Protein AF-A0A971RPK2-F1 (afdb_monomer_lite)

Radius of gyration: 25.0 Å; chains: 1; bounding box: 50×56×82 Å

Secondary structure (DSSP, 8-state):
-TTTGGGS-HHHHHHHHHHHHHHHHHHHHHHHHHHHHHHHHHHHHHHHHHHHHTTS--HHHHHSSSPPPHHHHHHHHHHHHHHHGGGB-S-HHHHHHHHHHHHHHHHHHHTTSS-EEEEEEEEEEEEEEEEETTEEEEEEEEEEEEEE---SS---EEEEEEEEEEEEEEEETTEEEEEEEE-PPPP------S-SSS---

pLDDT: mean 86.4, std 15.78, range [33.81, 98.62]

Structure (mmCIF, N/CA/C/O backbone):
data_AF-A0A971RPK2-F1
#
_entry.id   AF-A0A971RPK2-F1
#
loop_
_atom_site.group_PDB
_atom_site.id
_atom_site.type_symbol
_atom_site.label_atom_id
_atom_site.label_alt_id
_atom_site.label_comp_id
_atom_site.label_asym_id
_atom_site.label_entity_id
_atom_site.label_seq_id
_atom_site.pdbx_PDB_ins_code
_atom_site.Cartn_x
_atom_site.Cartn_y
_atom_site.Cartn_z
_atom_site.occupancy
_atom_site.B_iso_or_equiv
_atom_site.auth_seq_id
_atom_site.auth_comp_id
_atom_site.auth_asym_id
_atom_site.auth_atom_id
_atom_site.pdbx_PDB_model_num
ATOM 1 N N . MET A 1 1 ? -22.897 -1.087 55.326 1.00 46.75 1 MET A N 1
ATOM 2 C CA . MET A 1 1 ? -23.116 -0.867 53.873 1.00 46.75 1 MET A CA 1
ATOM 3 C C . MET A 1 1 ? -24.583 -0.710 53.451 1.00 46.75 1 MET A C 1
ATOM 5 O O . MET A 1 1 ? -24.857 0.195 52.680 1.00 46.75 1 MET A O 1
ATOM 9 N N . LYS A 1 2 ? -25.558 -1.479 53.973 1.00 48.28 2 LYS A N 1
ATOM 10 C CA . LYS A 1 2 ? -26.983 -1.387 53.550 1.00 48.28 2 LYS A CA 1
ATOM 11 C C . LYS A 1 2 ? -27.704 -0.042 53.819 1.00 48.28 2 LYS A C 1
ATOM 13 O O . LYS A 1 2 ? -28.720 0.226 53.187 1.00 48.28 2 LYS A O 1
ATOM 18 N N . LYS A 1 3 ? -27.209 0.815 54.730 1.00 49.84 3 LYS A N 1
ATOM 19 C CA . LYS A 1 3 ? -27.835 2.120 55.061 1.00 49.84 3 LYS A CA 1
ATOM 20 C C . LYS A 1 3 ? -27.483 3.266 54.096 1.00 49.84 3 LYS A C 1
ATOM 22 O O . LYS A 1 3 ? -28.261 4.208 54.014 1.00 49.84 3 LYS A O 1
ATOM 27 N N . LEU A 1 4 ? -26.373 3.185 53.354 1.00 54.31 4 LEU A N 1
ATOM 28 C CA . LEU A 1 4 ? -25.951 4.253 52.428 1.00 54.31 4 LEU A CA 1
ATOM 29 C C . LEU A 1 4 ? -26.729 4.214 51.100 1.00 54.31 4 LEU A C 1
ATOM 31 O O . LEU A 1 4 ? -27.083 5.259 50.567 1.00 54.31 4 LEU A O 1
ATOM 35 N N . LEU A 1 5 ? -27.112 3.021 50.630 1.00 56.06 5 LEU A N 1
ATOM 36 C CA . LEU A 1 5 ? -27.916 2.843 49.410 1.00 56.06 5 LEU A CA 1
ATOM 37 C C . LEU A 1 5 ? -29.367 3.337 49.548 1.00 56.06 5 LEU A C 1
ATOM 39 O O . LEU A 1 5 ? -29.971 3.731 48.559 1.00 56.06 5 LEU A O 1
ATOM 43 N N . LYS A 1 6 ? -29.932 3.372 50.764 1.00 55.09 6 LYS A N 1
ATOM 44 C CA . LYS A 1 6 ? -31.322 3.820 50.992 1.00 55.09 6 LYS A CA 1
ATOM 45 C C . LYS A 1 6 ? -31.526 5.340 50.886 1.00 55.09 6 LYS A C 1
ATOM 47 O O . LYS A 1 6 ? -32.673 5.772 50.856 1.00 55.09 6 LYS A O 1
ATOM 52 N N . LYS A 1 7 ? -30.451 6.138 50.852 1.00 57.34 7 LYS A N 1
ATOM 53 C CA . LYS A 1 7 ? -30.499 7.615 50.792 1.00 57.34 7 LYS A CA 1
ATOM 54 C C . LYS A 1 7 ? -30.059 8.197 49.447 1.00 57.34 7 LYS A C 1
ATOM 56 O O . LYS A 1 7 ? -30.165 9.404 49.253 1.00 57.34 7 LYS A O 1
ATOM 61 N N . ALA A 1 8 ? -29.546 7.367 48.543 1.00 62.12 8 ALA A N 1
ATOM 62 C CA . ALA A 1 8 ? -29.099 7.823 47.239 1.00 62.12 8 ALA A CA 1
ATOM 63 C C . ALA A 1 8 ? -30.309 8.075 46.330 1.00 62.12 8 ALA A C 1
ATOM 65 O O . ALA A 1 8 ? -31.193 7.226 46.201 1.00 62.12 8 ALA A O 1
ATOM 66 N N . ASN A 1 9 ? -30.348 9.250 45.701 1.00 79.56 9 ASN A N 1
ATOM 67 C CA . ASN A 1 9 ? -31.360 9.566 44.703 1.00 79.56 9 ASN A CA 1
ATOM 68 C C . ASN A 1 9 ? -31.222 8.573 43.536 1.00 79.56 9 ASN A C 1
ATOM 70 O O . ASN A 1 9 ? -30.114 8.365 43.037 1.00 79.56 9 ASN A O 1
ATOM 74 N N . ARG A 1 10 ? -32.324 7.945 43.107 1.00 78.94 10 ARG A N 1
ATOM 75 C CA . ARG A 1 10 ? -32.306 6.911 42.053 1.00 78.94 10 ARG A CA 1
ATOM 76 C C . ARG A 1 10 ? -31.665 7.424 40.759 1.00 78.94 10 ARG A C 1
ATOM 78 O O . ARG A 1 10 ? -30.984 6.658 40.088 1.00 78.94 10 ARG A O 1
ATOM 85 N N . GLY A 1 11 ? -31.810 8.722 40.474 1.00 79.88 11 GLY A N 1
ATOM 86 C CA . GLY A 1 11 ? -31.123 9.388 39.365 1.00 79.88 11 GLY A CA 1
ATOM 87 C C . GLY A 1 11 ? -29.596 9.356 39.490 1.00 79.88 11 GLY A C 1
ATOM 88 O O . GLY A 1 11 ? -28.927 8.998 38.534 1.00 79.88 11 GLY A O 1
ATOM 89 N N . ILE A 1 12 ? -29.040 9.620 40.680 1.00 86.00 12 ILE A N 1
ATOM 90 C CA . ILE A 1 12 ? -27.584 9.585 40.923 1.00 86.00 12 ILE A CA 1
ATOM 91 C C . ILE A 1 12 ? -27.043 8.161 40.760 1.00 86.00 12 ILE A C 1
ATOM 93 O O . ILE A 1 12 ? -26.000 7.963 40.144 1.00 86.00 12 ILE A O 1
ATOM 97 N N . LEU A 1 13 ? -27.761 7.162 41.281 1.00 85.81 13 LEU A N 1
ATOM 98 C CA . LEU A 1 13 ? -27.399 5.750 41.114 1.00 85.81 13 LEU A CA 1
ATOM 99 C C . LEU A 1 13 ? -27.363 5.341 39.635 1.00 85.81 13 LEU A C 1
ATOM 101 O O . LEU A 1 13 ? -26.424 4.666 39.219 1.00 85.81 13 LEU A O 1
ATOM 105 N N . LEU A 1 14 ? -28.349 5.780 38.846 1.00 88.31 14 LEU A N 1
ATOM 106 C CA . LEU A 1 14 ? -28.389 5.520 37.409 1.00 88.31 14 LEU A CA 1
ATOM 107 C C . LEU A 1 14 ? -27.228 6.210 36.682 1.00 88.31 14 LEU A C 1
ATOM 109 O O . LEU A 1 14 ? -26.551 5.568 35.886 1.00 88.31 14 LEU A O 1
ATOM 113 N N . THR A 1 15 ? -26.946 7.480 36.988 1.00 91.12 15 THR A N 1
ATOM 114 C CA . THR A 1 15 ? -25.814 8.206 36.394 1.00 91.12 15 THR A CA 1
ATOM 115 C C . THR A 1 15 ? -24.485 7.515 36.694 1.00 91.12 15 THR A C 1
ATOM 117 O O . THR A 1 15 ? -23.691 7.311 35.782 1.00 91.12 15 THR A O 1
ATOM 120 N N . VAL A 1 16 ? -24.248 7.095 37.943 1.00 90.88 16 VAL A N 1
ATOM 121 C CA . VAL A 1 16 ? -23.026 6.361 38.316 1.00 90.88 16 VAL A CA 1
ATOM 122 C C . VAL A 1 16 ? -22.919 5.044 37.547 1.00 90.88 16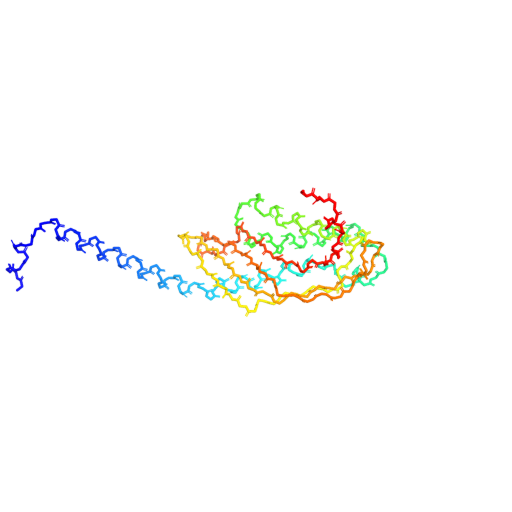 VAL A C 1
ATOM 124 O O . VAL A 1 16 ? -21.844 4.714 37.055 1.00 90.88 16 VAL A O 1
ATOM 127 N N . PHE A 1 17 ? -24.023 4.313 37.390 1.00 93.00 17 PHE A N 1
ATOM 128 C CA . PHE A 1 17 ? -24.034 3.073 36.615 1.00 93.00 17 PHE A CA 1
ATOM 129 C C . PHE A 1 17 ? -23.696 3.305 35.136 1.00 93.00 17 PHE A C 1
ATOM 131 O O . PHE A 1 17 ? -22.853 2.598 34.586 1.00 93.00 17 PHE A O 1
ATOM 138 N N . VAL A 1 18 ? -24.292 4.324 34.509 1.00 94.19 18 VAL A N 1
ATOM 139 C CA . VAL A 1 18 ? -23.995 4.699 33.116 1.00 94.19 18 VAL A CA 1
ATOM 140 C C . VAL A 1 18 ? -22.521 5.076 32.959 1.00 94.19 18 VAL A C 1
ATOM 142 O O . VAL A 1 18 ? -21.867 4.599 32.038 1.00 94.19 18 VAL A O 1
ATOM 145 N N . LEU A 1 19 ? -21.967 5.866 33.882 1.00 94.25 19 LEU A N 1
ATOM 146 C CA . LEU A 1 19 ? -20.556 6.256 33.845 1.00 94.25 19 LEU A CA 1
ATOM 147 C C . LEU A 1 19 ? -19.613 5.054 33.967 1.00 94.25 19 LEU A C 1
ATOM 149 O O . LEU A 1 19 ? -18.613 4.996 33.253 1.00 94.25 19 LEU A O 1
ATOM 153 N N . ILE A 1 20 ? -19.936 4.087 34.831 1.00 94.50 20 ILE A N 1
ATOM 154 C CA . ILE A 1 20 ? -19.167 2.842 34.959 1.00 94.50 20 ILE A CA 1
ATOM 155 C C . ILE A 1 20 ? -19.241 2.033 33.660 1.00 94.50 20 ILE A C 1
ATOM 157 O O . ILE A 1 20 ? -18.204 1.606 33.164 1.00 94.50 20 ILE A O 1
ATOM 161 N N . ALA A 1 21 ? -20.432 1.859 33.081 1.00 93.50 21 ALA A N 1
ATOM 162 C CA . ALA A 1 21 ? -20.603 1.112 31.835 1.00 93.50 21 ALA A CA 1
ATOM 163 C C . ALA A 1 21 ? -19.825 1.744 30.668 1.00 93.50 21 ALA A C 1
ATOM 165 O O . ALA A 1 21 ? -19.112 1.043 29.953 1.00 93.50 21 ALA A O 1
ATOM 166 N N . VAL A 1 22 ? -19.895 3.072 30.523 1.00 93.62 22 VAL A N 1
ATOM 167 C CA . VAL A 1 22 ? -19.135 3.815 29.506 1.00 93.62 22 VAL A CA 1
ATOM 168 C C . VAL A 1 22 ? -17.633 3.693 29.753 1.00 93.62 22 VAL A C 1
ATOM 170 O O . VAL A 1 22 ? -16.874 3.460 28.819 1.00 93.62 22 VAL A O 1
ATOM 173 N N . SER A 1 23 ? -17.193 3.789 31.008 1.00 92.50 23 SER A N 1
ATOM 174 C CA . SER A 1 23 ? -15.775 3.663 31.359 1.00 92.50 23 SER A CA 1
ATOM 175 C C . SER A 1 23 ? -15.234 2.269 31.040 1.00 92.50 23 SER A C 1
ATOM 177 O O . SER A 1 23 ? -14.165 2.155 30.450 1.00 92.50 23 SER A O 1
ATOM 179 N N . ILE A 1 24 ? -15.984 1.209 31.366 1.00 92.44 24 ILE A N 1
ATOM 180 C CA . ILE A 1 24 ? -15.625 -0.170 31.007 1.00 92.44 24 ILE A CA 1
ATOM 181 C C . ILE A 1 24 ? -15.527 -0.304 29.487 1.00 92.44 24 ILE A C 1
ATOM 183 O O . ILE A 1 24 ? -14.517 -0.793 28.996 1.00 92.44 24 ILE A O 1
ATOM 187 N N . TYR A 1 25 ? -16.525 0.187 28.747 1.00 89.56 25 TYR A N 1
ATOM 188 C CA . TYR A 1 25 ? -16.522 0.148 27.285 1.00 89.56 25 TYR A CA 1
ATOM 189 C C . TYR A 1 25 ? -15.280 0.825 26.686 1.00 89.56 25 TYR A C 1
ATOM 191 O O . TYR A 1 25 ? -14.590 0.227 25.862 1.00 89.56 25 TYR A O 1
ATOM 199 N N . LEU A 1 26 ? -14.953 2.040 27.137 1.00 87.50 26 LEU A N 1
ATOM 200 C CA . LEU A 1 26 ? -13.791 2.787 26.647 1.00 87.50 26 LEU A CA 1
ATOM 201 C C . LEU A 1 26 ? -12.472 2.074 26.970 1.00 87.50 26 LEU A C 1
ATOM 203 O O . LEU A 1 26 ? -11.596 1.996 26.111 1.00 87.50 26 LEU A O 1
ATOM 207 N N . ILE A 1 27 ? -12.341 1.516 28.178 1.00 89.25 27 ILE A N 1
ATOM 208 C CA . ILE A 1 27 ? -11.148 0.765 28.589 1.00 89.25 27 ILE A CA 1
ATOM 209 C C . ILE A 1 27 ? -10.994 -0.495 27.733 1.00 89.25 27 ILE A C 1
ATOM 211 O O . ILE A 1 27 ? -9.923 -0.731 27.180 1.00 89.25 27 ILE A O 1
ATOM 215 N N . THR A 1 28 ? -12.054 -1.291 27.583 1.00 86.94 28 THR A N 1
ATOM 216 C CA . THR A 1 28 ? -12.017 -2.517 26.777 1.00 86.94 28 THR A CA 1
ATOM 217 C C . THR A 1 28 ? -11.700 -2.212 25.314 1.00 86.94 28 THR A C 1
ATOM 219 O O . THR A 1 28 ? -10.845 -2.878 24.734 1.00 86.94 28 THR A O 1
ATOM 222 N N . SER A 1 29 ? -12.310 -1.171 24.739 1.00 84.06 29 SER A N 1
ATOM 223 C CA . SER A 1 29 ? -12.011 -0.720 23.376 1.00 84.06 29 SER A CA 1
ATOM 224 C C . SER A 1 29 ? -10.541 -0.325 23.221 1.00 84.06 29 SER A C 1
ATOM 226 O O . SER A 1 29 ? -9.899 -0.737 22.260 1.00 84.06 29 SER A O 1
ATOM 228 N N . ALA A 1 30 ? -9.982 0.425 24.175 1.00 83.44 30 ALA A N 1
ATOM 229 C CA . ALA A 1 30 ? -8.580 0.833 24.134 1.00 83.44 30 ALA A CA 1
ATOM 230 C C . ALA A 1 30 ? -7.618 -0.367 24.203 1.00 83.44 30 ALA A C 1
ATOM 232 O O . ALA A 1 30 ? -6.616 -0.391 23.489 1.00 83.44 30 ALA A O 1
ATOM 233 N N . PHE A 1 31 ? -7.929 -1.377 25.023 1.00 87.12 31 PHE A N 1
ATOM 234 C CA . PHE A 1 31 ? -7.128 -2.602 25.109 1.00 87.12 31 PHE A CA 1
ATOM 235 C C . PHE A 1 31 ? -7.163 -3.422 23.816 1.00 87.12 31 PHE A C 1
ATOM 237 O O . PHE A 1 31 ? -6.110 -3.871 23.367 1.00 87.12 31 PHE A O 1
ATOM 244 N N . ILE A 1 32 ? -8.341 -3.594 23.206 1.00 84.94 32 ILE A N 1
ATOM 245 C CA . ILE A 1 32 ? -8.483 -4.320 21.933 1.00 84.94 32 ILE A CA 1
ATOM 246 C C . ILE A 1 32 ? -7.687 -3.608 20.837 1.00 84.94 32 ILE A C 1
ATOM 248 O O . ILE A 1 32 ? -6.838 -4.223 20.199 1.00 84.94 32 ILE A O 1
ATOM 252 N N . GLN A 1 33 ? -7.874 -2.295 20.695 1.00 87.44 33 GLN A N 1
ATOM 253 C CA . GLN A 1 33 ? -7.161 -1.496 19.697 1.00 87.44 33 GLN A CA 1
ATOM 254 C C . GLN A 1 33 ? -5.640 -1.563 19.885 1.00 87.44 33 GLN A C 1
ATOM 256 O O . GLN A 1 33 ? -4.900 -1.675 18.912 1.00 87.44 33 GLN A O 1
ATOM 261 N N . ALA A 1 34 ? -5.149 -1.520 21.128 1.00 87.06 34 ALA A N 1
ATOM 262 C CA . ALA A 1 34 ? -3.720 -1.650 21.410 1.00 87.06 34 ALA A CA 1
ATOM 263 C C . ALA A 1 34 ? -3.163 -3.030 21.022 1.00 87.06 34 ALA A C 1
ATOM 265 O O . ALA A 1 34 ? -2.030 -3.110 20.551 1.00 87.06 34 ALA A O 1
ATOM 266 N N . ALA A 1 35 ? -3.951 -4.095 21.193 1.00 89.25 35 ALA A N 1
ATOM 267 C CA . ALA A 1 35 ? -3.562 -5.451 20.821 1.00 89.25 35 ALA A CA 1
ATOM 268 C C . ALA A 1 35 ? -3.559 -5.680 19.298 1.00 89.25 35 ALA A C 1
ATOM 270 O O . ALA A 1 35 ? -2.780 -6.495 18.813 1.00 89.25 35 ALA A O 1
ATOM 271 N N . GLU A 1 36 ? -4.396 -4.962 18.545 1.00 92.19 36 GLU A N 1
ATOM 272 C CA . GLU A 1 36 ? -4.512 -5.109 17.086 1.00 92.19 36 GLU A CA 1
ATOM 273 C C . GLU A 1 36 ? -3.466 -4.309 16.299 1.00 92.19 36 GLU A C 1
ATOM 275 O O . GLU A 1 36 ? -3.142 -4.671 15.168 1.00 92.19 36 GLU A O 1
ATOM 280 N N . LYS A 1 37 ? -2.896 -3.247 16.888 1.00 94.50 37 LYS A N 1
ATOM 281 C CA . LYS A 1 37 ? -1.898 -2.389 16.223 1.00 94.50 37 LYS A CA 1
ATOM 282 C 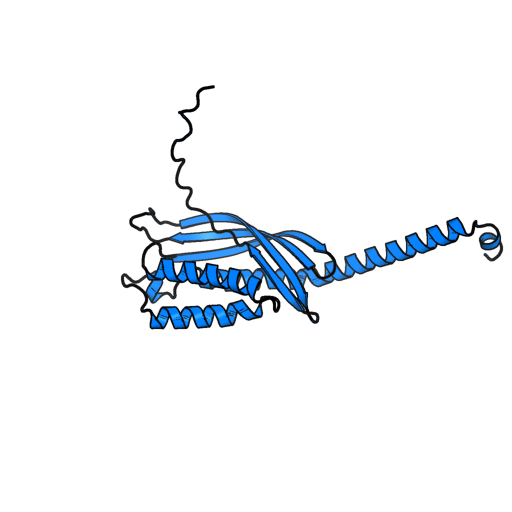C . LYS A 1 37 ? -0.747 -3.157 15.560 1.00 94.50 37 LYS A C 1
ATOM 284 O O . LYS A 1 37 ? -0.516 -2.889 14.387 1.00 94.50 37 LYS A O 1
ATOM 289 N N . PRO A 1 38 ? -0.065 -4.123 16.210 1.00 95.81 38 PRO A N 1
ATOM 290 C CA . PRO A 1 38 ? 1.037 -4.845 15.569 1.00 95.81 38 PRO A CA 1
ATOM 291 C C . PRO A 1 38 ? 0.626 -5.577 14.284 1.00 95.81 38 PRO A C 1
ATOM 293 O O . PRO A 1 38 ? 1.376 -5.585 13.315 1.00 95.81 38 PRO A O 1
ATOM 296 N N . GLN A 1 39 ? -0.580 -6.153 14.251 1.00 95.75 39 GLN A N 1
ATOM 297 C CA . GLN A 1 39 ? -1.110 -6.796 13.047 1.00 95.75 39 GLN A CA 1
ATOM 298 C C . GLN A 1 39 ? -1.382 -5.766 11.945 1.00 95.75 39 GLN A C 1
ATOM 300 O O . GLN A 1 39 ? -1.053 -5.999 10.786 1.00 95.75 39 GLN A O 1
ATOM 305 N N . ILE A 1 40 ? -1.973 -4.624 12.303 1.00 97.38 40 ILE A N 1
ATOM 306 C CA . ILE A 1 40 ? -2.256 -3.534 11.363 1.00 97.38 40 ILE A CA 1
ATOM 307 C C . ILE A 1 40 ? -0.953 -2.972 10.775 1.00 97.38 40 ILE A C 1
ATOM 309 O O . ILE A 1 40 ? -0.877 -2.745 9.571 1.00 97.38 40 ILE A O 1
ATOM 313 N N . GLU A 1 41 ? 0.083 -2.789 11.596 1.00 97.94 41 GLU A N 1
ATOM 314 C CA . GLU A 1 41 ? 1.405 -2.349 11.138 1.00 97.94 41 GLU A CA 1
ATOM 315 C C . GLU A 1 41 ? 2.005 -3.313 10.113 1.00 97.94 41 GLU A C 1
ATOM 317 O O . GLU A 1 41 ? 2.522 -2.873 9.085 1.00 97.94 41 GLU A O 1
ATOM 322 N N . GLU A 1 42 ? 1.907 -4.618 10.371 1.00 97.44 42 GLU A N 1
ATOM 323 C CA . GLU A 1 42 ? 2.398 -5.649 9.460 1.00 97.44 42 GLU A CA 1
ATOM 324 C C . GLU A 1 42 ? 1.640 -5.644 8.129 1.00 97.44 42 GLU A C 1
ATOM 326 O O . GLU A 1 42 ? 2.258 -5.711 7.067 1.00 97.44 42 GLU A O 1
ATOM 331 N N . ILE A 1 43 ? 0.315 -5.472 8.168 1.00 97.81 43 ILE A N 1
ATOM 332 C CA . ILE A 1 43 ? -0.505 -5.320 6.959 1.00 97.81 43 ILE A CA 1
ATOM 333 C C . ILE A 1 43 ? -0.056 -4.094 6.165 1.00 97.81 43 ILE A C 1
ATOM 335 O O . ILE A 1 43 ? 0.158 -4.201 4.960 1.00 97.81 43 ILE A O 1
ATOM 339 N N . CYS A 1 44 ? 0.140 -2.944 6.820 1.00 98.31 44 CYS A N 1
ATOM 340 C CA . CYS A 1 44 ? 0.619 -1.737 6.150 1.00 98.31 44 CYS A CA 1
ATOM 341 C C . CYS A 1 44 ? 1.985 -1.955 5.487 1.00 98.31 44 CYS A C 1
ATOM 343 O O . CYS A 1 44 ? 2.172 -1.536 4.345 1.00 98.31 44 CYS A O 1
ATOM 345 N N . ARG A 1 45 ? 2.929 -2.621 6.166 1.00 98.25 45 ARG A N 1
ATOM 346 C CA . ARG A 1 45 ? 4.266 -2.921 5.622 1.00 98.25 45 ARG A CA 1
ATOM 347 C C . ARG A 1 45 ? 4.194 -3.879 4.439 1.00 98.25 45 ARG A C 1
ATOM 349 O O . ARG A 1 45 ? 4.748 -3.575 3.384 1.00 98.25 45 ARG A O 1
ATOM 356 N N . SER A 1 46 ? 3.491 -4.995 4.602 1.00 97.75 46 SER A N 1
ATOM 357 C CA . SER A 1 46 ? 3.383 -6.033 3.578 1.00 97.75 46 SER A CA 1
ATOM 358 C C . SER A 1 46 ? 2.653 -5.534 2.330 1.00 97.75 46 SER A C 1
ATOM 360 O O . SER A 1 46 ? 3.144 -5.724 1.220 1.00 97.75 46 SER A O 1
ATOM 362 N N . TYR A 1 47 ? 1.538 -4.819 2.501 1.00 97.56 47 TYR A N 1
ATOM 363 C CA . TYR A 1 47 ? 0.813 -4.224 1.380 1.00 97.56 47 TYR A CA 1
ATOM 364 C C . TYR A 1 47 ? 1.652 -3.160 0.659 1.00 97.56 47 TYR A C 1
ATOM 366 O O . TYR A 1 47 ? 1.726 -3.158 -0.566 1.00 97.56 47 TYR A O 1
ATOM 374 N N . THR A 1 48 ? 2.334 -2.286 1.410 1.00 97.38 48 THR A N 1
ATOM 375 C CA . THR A 1 48 ? 3.219 -1.266 0.825 1.00 97.38 48 THR A CA 1
ATOM 376 C C . THR A 1 48 ? 4.305 -1.905 -0.036 1.00 97.38 48 THR A C 1
ATOM 378 O O . THR A 1 48 ? 4.561 -1.434 -1.139 1.00 97.38 48 THR A O 1
ATOM 381 N N . ALA A 1 49 ? 4.923 -2.991 0.435 1.00 96.38 49 ALA A N 1
ATOM 382 C CA . ALA A 1 49 ? 5.923 -3.720 -0.337 1.00 96.38 49 ALA A CA 1
ATOM 383 C C . ALA A 1 49 ? 5.329 -4.361 -1.603 1.00 96.38 49 ALA A C 1
ATOM 385 O O . ALA A 1 49 ? 5.933 -4.262 -2.672 1.00 96.38 49 ALA A O 1
ATOM 386 N N . ALA A 1 50 ? 4.145 -4.976 -1.495 1.00 96.12 50 ALA A N 1
ATOM 387 C CA . ALA A 1 50 ? 3.453 -5.581 -2.630 1.00 96.12 50 ALA A CA 1
ATOM 388 C C . ALA A 1 50 ? 3.122 -4.536 -3.705 1.00 96.12 50 ALA A C 1
ATOM 390 O O . ALA A 1 50 ? 3.515 -4.697 -4.857 1.00 96.12 50 ALA A O 1
ATOM 391 N N . GLU A 1 51 ? 2.486 -3.426 -3.326 1.00 95.06 51 GLU A N 1
ATOM 392 C CA . GLU A 1 51 ? 2.114 -2.364 -4.264 1.00 95.06 51 GLU A CA 1
ATOM 393 C C . GLU A 1 51 ? 3.349 -1.755 -4.949 1.00 95.06 51 GLU A C 1
ATOM 395 O O . GLU A 1 51 ? 3.373 -1.599 -6.167 1.00 95.06 51 GLU A O 1
ATOM 400 N N . ILE A 1 52 ? 4.408 -1.469 -4.184 1.00 95.00 52 ILE A N 1
ATOM 401 C CA . ILE A 1 52 ? 5.636 -0.843 -4.700 1.00 95.00 52 ILE A CA 1
ATOM 402 C C . ILE A 1 52 ? 6.389 -1.750 -5.672 1.00 95.00 52 ILE A C 1
ATOM 404 O O . ILE A 1 52 ? 7.035 -1.247 -6.590 1.00 95.00 52 ILE A O 1
ATOM 408 N N . SER A 1 53 ? 6.266 -3.073 -5.541 1.00 94.25 53 SER A N 1
ATOM 409 C CA . SER A 1 53 ? 6.859 -3.995 -6.513 1.00 94.25 53 SER A CA 1
ATOM 410 C C . SER A 1 53 ? 6.272 -3.833 -7.923 1.00 94.25 53 SER A C 1
ATOM 412 O O . SER A 1 53 ? 7.001 -3.984 -8.901 1.00 94.25 53 SER A O 1
ATOM 414 N N . TYR A 1 54 ? 5.001 -3.429 -8.028 1.00 94.75 54 TYR A N 1
ATOM 415 C CA . TYR A 1 54 ? 4.294 -3.227 -9.297 1.00 94.75 54 TYR A CA 1
ATOM 416 C C . TYR A 1 54 ? 4.440 -1.821 -9.886 1.00 94.75 54 TYR A C 1
ATOM 418 O O . TYR A 1 54 ? 3.996 -1.579 -11.004 1.00 94.75 54 TYR A O 1
ATOM 426 N N . PHE A 1 55 ? 5.135 -0.914 -9.195 1.00 91.44 55 PHE A N 1
ATOM 427 C CA . PHE A 1 55 ? 5.587 0.355 -9.778 1.00 91.44 55 PHE A CA 1
ATOM 428 C C . PHE A 1 55 ? 6.799 0.200 -10.700 1.00 91.44 55 PHE A C 1
ATOM 430 O O . PHE A 1 55 ? 7.273 1.187 -11.254 1.00 91.44 55 PHE A O 1
ATOM 437 N N . MET A 1 56 ? 7.337 -1.008 -10.851 1.00 92.81 56 MET A N 1
ATOM 438 C CA . MET A 1 56 ? 8.444 -1.304 -11.752 1.00 92.81 56 MET A CA 1
ATOM 439 C C . MET A 1 56 ? 8.025 -2.407 -12.714 1.00 92.81 56 MET A C 1
ATOM 441 O O . MET A 1 56 ? 7.433 -3.407 -12.301 1.00 92.81 56 MET A O 1
ATOM 445 N N . LEU A 1 57 ? 8.386 -2.266 -13.988 1.00 93.50 57 LEU A N 1
ATOM 446 C CA . LEU A 1 57 ? 8.373 -3.408 -14.899 1.00 93.50 57 LEU A CA 1
ATOM 447 C C . LEU A 1 57 ? 9.425 -4.451 -14.476 1.00 93.50 57 LEU A C 1
ATOM 449 O O . LEU A 1 57 ? 10.396 -4.112 -13.793 1.00 93.50 57 LEU A O 1
ATOM 453 N N . PRO A 1 58 ? 9.296 -5.716 -14.910 1.00 92.56 58 PRO A N 1
ATOM 454 C CA . PRO A 1 58 ? 10.346 -6.710 -14.712 1.00 92.56 58 PRO A CA 1
ATOM 455 C C . PRO A 1 58 ? 11.701 -6.259 -15.287 1.00 92.56 58 PRO A C 1
ATOM 457 O O . PRO A 1 58 ? 11.751 -5.533 -16.282 1.00 92.56 58 PRO A O 1
ATOM 460 N N . GLU A 1 59 ? 12.805 -6.734 -14.693 1.00 89.88 59 GLU A N 1
ATOM 461 C CA . GLU A 1 59 ? 14.182 -6.289 -14.994 1.00 89.88 59 GLU A CA 1
ATOM 462 C C . GLU A 1 59 ? 14.519 -6.104 -16.480 1.00 89.88 59 GLU A C 1
ATOM 464 O O . GLU A 1 59 ? 15.054 -5.045 -16.832 1.00 89.88 59 GLU A O 1
ATOM 469 N N . PRO A 1 60 ? 14.203 -7.074 -17.366 1.00 89.00 60 PRO A N 1
ATOM 470 C CA . PRO A 1 60 ? 14.558 -6.969 -18.779 1.00 89.00 60 PRO A CA 1
ATOM 471 C C . PRO A 1 60 ? 13.875 -5.785 -19.470 1.00 89.00 60 PRO A C 1
ATOM 473 O O . PRO A 1 60 ? 14.458 -5.168 -20.356 1.00 89.00 60 PRO A O 1
ATOM 476 N N . TRP A 1 61 ? 12.665 -5.436 -19.029 1.00 90.12 61 TRP A N 1
ATOM 477 C CA . TRP A 1 61 ? 11.801 -4.444 -19.666 1.00 90.12 61 TRP A CA 1
ATOM 478 C C . TRP A 1 61 ? 11.998 -3.034 -19.117 1.00 90.12 61 TRP A C 1
ATOM 480 O O . TRP A 1 61 ? 11.792 -2.059 -19.836 1.00 90.12 61 TRP A O 1
ATOM 490 N N . ARG A 1 62 ? 12.447 -2.906 -17.862 1.00 86.75 62 ARG A N 1
ATOM 491 C CA . ARG A 1 62 ? 12.807 -1.597 -17.295 1.00 86.75 62 ARG A CA 1
ATOM 492 C C . ARG A 1 62 ? 14.218 -1.133 -17.675 1.00 86.75 62 ARG A C 1
ATOM 494 O O . ARG A 1 62 ? 14.451 0.070 -17.716 1.00 86.75 62 ARG A O 1
ATOM 501 N N . THR A 1 63 ? 15.146 -2.054 -17.960 1.00 85.44 63 THR A N 1
ATOM 502 C CA . THR A 1 63 ? 16.545 -1.722 -18.319 1.00 85.44 63 THR A CA 1
ATOM 503 C C . THR A 1 63 ? 16.866 -1.846 -19.812 1.00 85.44 63 THR A C 1
ATOM 505 O O . THR A 1 63 ? 17.835 -1.241 -20.268 1.00 85.44 63 THR A O 1
ATOM 508 N N . GLY A 1 64 ? 16.082 -2.615 -20.575 1.00 80.19 64 GLY A N 1
ATOM 509 C CA . GLY A 1 64 ? 16.267 -2.799 -22.017 1.00 80.19 64 GLY A CA 1
ATOM 510 C C . GLY A 1 64 ? 15.826 -1.590 -22.842 1.00 80.19 64 GLY A C 1
ATOM 511 O O . GLY A 1 64 ? 15.163 -0.697 -22.336 1.00 80.19 64 GLY A O 1
ATOM 512 N N . GLU A 1 65 ? 16.180 -1.534 -24.127 1.00 75.88 65 GLU A N 1
ATOM 513 C CA . GLU A 1 65 ? 15.764 -0.441 -25.027 1.00 75.88 65 GLU A CA 1
ATOM 514 C C . GLU A 1 65 ? 14.379 -0.687 -25.647 1.00 75.88 65 GLU A C 1
ATOM 516 O O . GLU A 1 65 ? 13.644 0.262 -25.916 1.00 75.88 65 GLU A O 1
ATOM 521 N N . GLU A 1 66 ? 13.984 -1.951 -25.795 1.00 83.62 66 GLU A N 1
ATOM 522 C CA . GLU A 1 66 ? 12.735 -2.352 -26.445 1.00 83.62 66 GLU A CA 1
ATOM 523 C C . GLU A 1 66 ? 11.506 -2.200 -25.526 1.00 83.62 66 GLU A C 1
ATOM 525 O O . GLU A 1 66 ? 11.615 -2.352 -24.304 1.00 83.62 66 GLU A O 1
ATOM 530 N N . PRO A 1 67 ? 10.325 -1.881 -26.087 1.00 85.38 67 PRO A N 1
ATOM 531 C CA . PRO A 1 67 ? 9.071 -1.910 -25.342 1.00 85.38 67 PRO A CA 1
ATOM 532 C C . PRO A 1 67 ? 8.695 -3.347 -24.958 1.00 85.38 67 PRO A C 1
ATOM 534 O O . PRO A 1 67 ? 9.022 -4.302 -25.665 1.00 85.38 67 PRO A O 1
ATOM 537 N N . MET A 1 68 ? 7.975 -3.496 -23.846 1.00 90.38 68 MET A N 1
ATOM 538 C CA . MET A 1 68 ? 7.470 -4.796 -23.402 1.00 90.38 68 MET A CA 1
ATOM 539 C C . MET A 1 68 ? 6.382 -5.294 -24.371 1.00 90.38 68 MET A C 1
ATOM 541 O O . MET A 1 68 ? 5.457 -4.538 -24.672 1.00 90.38 68 MET A O 1
ATOM 545 N N . PRO A 1 69 ? 6.449 -6.540 -24.874 1.00 92.44 69 PRO A N 1
ATOM 546 C CA . PRO A 1 69 ? 5.400 -7.106 -25.716 1.00 92.44 69 PRO A CA 1
ATOM 547 C C . PRO A 1 69 ? 4.049 -7.154 -24.996 1.00 92.44 69 PRO A C 1
ATOM 549 O O . PRO A 1 69 ? 3.986 -7.463 -23.806 1.00 92.44 69 PRO A O 1
ATOM 552 N N . GLN A 1 70 ? 2.955 -6.917 -25.728 1.00 92.94 70 GLN A N 1
ATOM 553 C CA . GLN A 1 70 ? 1.607 -6.867 -25.146 1.00 92.94 70 GLN A CA 1
ATOM 554 C C . GLN A 1 70 ? 1.229 -8.147 -24.388 1.00 92.94 70 GLN A C 1
ATOM 556 O O . GLN A 1 70 ? 0.630 -8.071 -23.322 1.00 92.94 70 GLN A O 1
ATOM 561 N N . ASP A 1 71 ? 1.617 -9.324 -24.886 1.00 94.69 71 ASP A N 1
ATOM 562 C CA . ASP A 1 71 ? 1.307 -10.589 -24.217 1.00 94.69 71 ASP A CA 1
ATOM 563 C C . ASP A 1 71 ? 2.053 -10.760 -22.884 1.00 94.69 71 ASP A C 1
ATOM 565 O O . ASP A 1 71 ? 1.599 -11.506 -22.015 1.00 94.69 71 ASP A O 1
ATOM 569 N N . GLU A 1 72 ? 3.197 -10.096 -22.707 1.00 94.81 72 GLU A N 1
ATOM 570 C CA . GLU A 1 72 ? 3.899 -10.045 -21.427 1.00 94.81 72 GLU A CA 1
ATOM 571 C C . GLU A 1 72 ? 3.302 -8.996 -20.490 1.00 94.81 72 GLU A C 1
ATOM 573 O O . GLU A 1 72 ? 3.199 -9.264 -19.292 1.00 94.81 72 GLU A O 1
ATOM 578 N N . ILE A 1 73 ? 2.864 -7.848 -21.021 1.00 94.56 73 ILE A N 1
ATOM 579 C CA . ILE A 1 73 ? 2.122 -6.835 -20.254 1.00 94.56 73 ILE A CA 1
ATOM 580 C C . ILE A 1 73 ? 0.874 -7.472 -19.641 1.00 94.56 73 ILE A C 1
ATOM 582 O O . ILE A 1 73 ? 0.671 -7.368 -18.433 1.00 94.56 73 ILE A O 1
ATOM 586 N N . ASP A 1 74 ? 0.077 -8.177 -20.446 1.00 95.69 74 ASP A N 1
ATOM 587 C CA . ASP A 1 74 ? -1.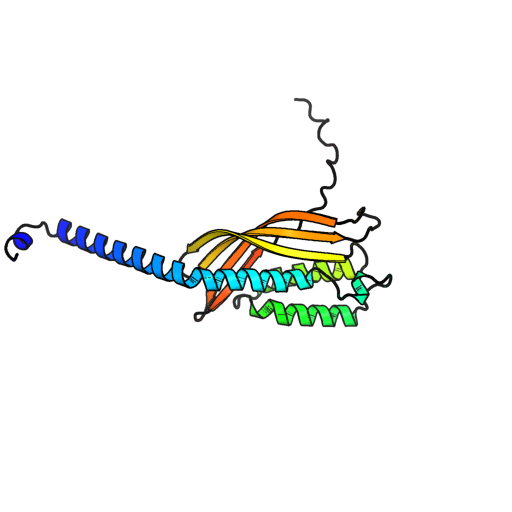165 -8.810 -19.996 1.00 95.69 74 ASP A CA 1
ATOM 588 C C . ASP A 1 74 ? -0.890 -9.842 -18.887 1.00 95.69 74 ASP A C 1
ATOM 590 O O . ASP A 1 74 ? -1.515 -9.802 -17.830 1.00 95.69 74 ASP A O 1
ATOM 594 N N . LYS A 1 75 ? 0.134 -10.696 -19.052 1.00 96.06 75 LYS A N 1
ATOM 595 C CA . LYS A 1 75 ? 0.561 -11.647 -18.003 1.00 96.06 75 LYS A CA 1
ATOM 596 C C . LYS A 1 75 ? 1.008 -10.942 -16.722 1.00 96.06 75 LYS A C 1
ATOM 598 O O . LYS A 1 75 ? 0.786 -11.459 -15.625 1.00 96.06 75 LYS A O 1
ATOM 603 N N . TYR A 1 76 ? 1.691 -9.805 -16.846 1.00 96.31 76 TYR A N 1
ATOM 604 C CA . TYR A 1 76 ? 2.169 -9.051 -15.693 1.00 96.31 76 TYR A CA 1
ATOM 605 C C . TYR A 1 76 ? 1.015 -8.392 -14.935 1.00 96.31 76 TYR A C 1
ATOM 607 O O . TYR A 1 76 ? 0.980 -8.462 -13.706 1.00 96.31 76 TYR A O 1
ATOM 615 N N . LYS A 1 77 ? 0.034 -7.845 -15.659 1.00 95.81 77 LYS A N 1
ATOM 616 C CA . LYS A 1 77 ? -1.203 -7.300 -15.091 1.00 95.81 77 LYS A CA 1
ATOM 617 C C . LYS A 1 77 ? -2.057 -8.371 -14.422 1.00 95.81 77 LYS A C 1
ATOM 619 O O . LYS A 1 77 ? -2.484 -8.166 -13.292 1.00 95.81 77 LYS A O 1
ATOM 624 N N . ASP A 1 78 ? -2.219 -9.540 -15.039 1.00 96.69 78 ASP A N 1
ATOM 625 C CA . ASP A 1 78 ? -2.936 -10.669 -14.430 1.00 96.69 78 ASP A CA 1
ATOM 626 C C . ASP A 1 78 ? -2.292 -11.087 -13.101 1.00 96.69 78 ASP A C 1
ATOM 628 O O . ASP A 1 78 ? -2.974 -11.325 -12.098 1.00 96.69 78 ASP A O 1
ATOM 632 N N . LYS A 1 79 ? -0.954 -11.140 -13.070 1.00 96.62 79 LYS A N 1
ATOM 633 C CA . LYS A 1 79 ? -0.205 -11.428 -11.846 1.00 96.62 79 LYS A CA 1
ATOM 634 C C . LYS A 1 79 ? -0.430 -10.338 -10.793 1.00 96.62 79 LYS A C 1
ATOM 636 O O . LYS A 1 79 ? -0.784 -10.674 -9.663 1.00 96.62 79 LYS A O 1
ATOM 641 N N . MET A 1 80 ? -0.285 -9.068 -11.173 1.00 96.75 80 MET A N 1
ATOM 642 C CA . MET A 1 80 ? -0.536 -7.910 -10.311 1.00 96.75 80 MET A CA 1
ATOM 643 C C . MET A 1 80 ? -1.937 -7.959 -9.708 1.00 96.75 80 MET A C 1
ATOM 645 O O . MET A 1 80 ? -2.084 -7.902 -8.488 1.00 96.75 80 MET A O 1
ATOM 649 N N . GLN A 1 81 ? -2.956 -8.178 -10.537 1.00 95.94 81 GLN A N 1
ATOM 650 C CA . GLN A 1 81 ? -4.330 -8.318 -10.086 1.00 95.94 81 GLN A CA 1
ATOM 651 C C . GLN A 1 81 ? -4.468 -9.459 -9.076 1.00 95.94 81 GLN A C 1
ATOM 653 O O . GLN A 1 81 ? -5.011 -9.243 -7.996 1.00 95.94 81 GLN A O 1
ATOM 658 N N . SER A 1 82 ? -3.933 -10.647 -9.377 1.00 95.75 82 SER A N 1
ATOM 659 C CA . SER A 1 82 ? -4.038 -11.810 -8.486 1.00 95.75 82 SER A CA 1
ATOM 660 C C . SER A 1 82 ? -3.367 -11.611 -7.120 1.00 95.75 82 SER A C 1
ATOM 662 O O . SER A 1 82 ? -3.817 -12.182 -6.126 1.00 95.75 82 SER A O 1
ATOM 664 N N . GLU A 1 83 ? -2.311 -10.794 -7.057 1.00 95.69 83 GLU A N 1
ATOM 665 C CA . GLU A 1 83 ? -1.572 -10.514 -5.826 1.00 95.69 83 GLU A CA 1
ATOM 666 C C . GLU A 1 83 ? -2.149 -9.331 -5.041 1.00 95.69 83 GLU A C 1
ATOM 668 O O . GLU A 1 83 ? -2.068 -9.346 -3.814 1.00 95.69 83 GLU A O 1
ATOM 673 N N . ILE A 1 84 ? -2.749 -8.335 -5.706 1.00 95.25 84 ILE A N 1
ATOM 674 C CA . ILE A 1 84 ? -3.293 -7.116 -5.081 1.00 95.25 84 ILE A CA 1
ATOM 675 C C . ILE A 1 84 ? -4.774 -7.268 -4.695 1.00 95.25 84 ILE A C 1
ATOM 677 O O . ILE A 1 84 ? -5.185 -6.790 -3.637 1.00 95.25 84 ILE A O 1
ATOM 681 N N . GLU A 1 85 ? -5.584 -7.971 -5.487 1.00 94.19 85 GLU A N 1
ATOM 682 C CA . GLU A 1 85 ? -7.021 -8.167 -5.235 1.00 94.19 85 GLU A CA 1
ATOM 683 C C . GLU A 1 85 ? -7.349 -8.742 -3.839 1.00 94.19 85 GLU A C 1
ATOM 685 O O . GLU A 1 85 ? -8.231 -8.181 -3.180 1.00 94.19 85 GLU A O 1
ATOM 690 N N . PRO A 1 86 ? -6.650 -9.775 -3.318 1.00 93.81 86 PRO A N 1
ATOM 691 C CA . PRO A 1 86 ? -6.984 -10.395 -2.028 1.00 93.81 86 PRO A CA 1
ATOM 692 C C . PRO A 1 86 ? -6.796 -9.500 -0.794 1.00 93.81 86 PRO A C 1
ATOM 694 O O . PRO A 1 86 ? -7.275 -9.837 0.298 1.00 93.81 86 PRO A O 1
ATOM 697 N N . TRP A 1 87 ? -6.072 -8.386 -0.943 1.00 94.75 87 TRP A N 1
ATOM 698 C CA . TRP A 1 87 ? -5.848 -7.418 0.129 1.00 94.75 87 TRP A CA 1
ATOM 699 C C . TRP A 1 87 ? -7.077 -6.563 0.402 1.00 94.75 87 TRP A C 1
ATOM 701 O O . TRP A 1 87 ? -7.272 -6.111 1.531 1.00 94.75 87 TRP A O 1
ATOM 711 N N . TYR A 1 88 ? -7.888 -6.323 -0.625 1.00 94.75 88 TYR A N 1
ATOM 712 C CA . TYR A 1 88 ? -9.033 -5.434 -0.554 1.00 94.75 88 TYR A CA 1
ATOM 713 C C . TYR A 1 88 ? -10.263 -6.139 0.006 1.00 94.75 88 TYR A C 1
ATOM 715 O O . TYR A 1 88 ? -10.442 -7.349 -0.124 1.00 94.75 88 TYR A O 1
ATOM 723 N N . ILE A 1 89 ? -11.131 -5.351 0.634 1.00 92.75 89 ILE A N 1
ATOM 724 C CA . ILE A 1 89 ? -12.473 -5.792 1.013 1.00 92.75 89 ILE A CA 1
ATOM 725 C C . ILE A 1 89 ? -13.249 -6.226 -0.242 1.00 92.75 89 ILE A C 1
ATOM 727 O O . ILE A 1 89 ? -12.942 -5.769 -1.346 1.00 92.75 89 ILE A O 1
ATOM 731 N N . GLY A 1 90 ? -14.301 -7.038 -0.091 1.00 85.25 90 GLY A N 1
ATOM 732 C CA . GLY A 1 90 ? -15.166 -7.512 -1.188 1.00 85.25 90 GLY A CA 1
ATOM 733 C C . GLY A 1 90 ? -15.925 -6.429 -1.986 1.00 85.25 90 GLY A C 1
ATOM 734 O O . GLY A 1 90 ? -16.919 -6.724 -2.649 1.00 85.25 90 GLY A O 1
ATOM 735 N N . ASN A 1 91 ? -15.495 -5.166 -1.934 1.00 85.62 91 ASN A N 1
ATOM 736 C CA . ASN A 1 91 ? -16.013 -4.055 -2.714 1.00 85.62 91 ASN A CA 1
ATOM 737 C C . ASN A 1 91 ? -15.230 -3.897 -4.023 1.00 85.62 91 ASN A C 1
ATOM 739 O O . ASN A 1 91 ? -14.154 -3.296 -4.064 1.00 85.62 91 ASN A O 1
ATOM 743 N N . GLN A 1 92 ? -15.842 -4.365 -5.109 1.00 87.31 92 GLN A N 1
ATOM 744 C CA . GLN A 1 92 ? -15.270 -4.304 -6.451 1.00 87.31 92 GLN A CA 1
ATOM 745 C C . GLN A 1 92 ? -14.815 -2.892 -6.851 1.00 87.31 92 GLN A C 1
ATOM 747 O O . GLN A 1 92 ? -13.707 -2.729 -7.337 1.00 87.31 92 GLN A O 1
ATOM 752 N N . ARG A 1 93 ? -15.604 -1.843 -6.579 1.00 88.81 93 ARG A N 1
ATOM 753 C CA . ARG A 1 93 ? -15.272 -0.478 -7.026 1.00 88.81 93 ARG A CA 1
ATOM 754 C C . ARG A 1 93 ? -13.981 0.051 -6.402 1.00 88.81 93 ARG A C 1
ATOM 756 O O . ARG A 1 93 ? -13.233 0.774 -7.051 1.00 88.81 93 ARG A O 1
ATOM 763 N N . ILE A 1 94 ? -13.759 -0.251 -5.126 1.00 86.94 94 ILE A N 1
ATOM 764 C CA . ILE A 1 94 ? -12.561 0.182 -4.399 1.00 86.94 94 ILE A CA 1
ATOM 765 C C . ILE A 1 94 ? -11.328 -0.512 -4.969 1.00 86.94 94 ILE A C 1
ATOM 767 O O . ILE A 1 94 ? -10.325 0.140 -5.251 1.00 86.94 94 ILE A O 1
ATOM 771 N N . ARG A 1 95 ? -11.433 -1.826 -5.158 1.00 90.00 95 ARG A N 1
ATOM 772 C CA . ARG A 1 95 ? -10.376 -2.637 -5.745 1.00 90.00 95 ARG A CA 1
ATOM 773 C C . ARG A 1 95 ? -10.043 -2.179 -7.165 1.00 90.00 95 ARG A C 1
ATOM 775 O O . ARG A 1 95 ? -8.877 -1.951 -7.457 1.00 90.00 95 ARG A O 1
ATOM 782 N N . ASP A 1 96 ? -11.051 -1.974 -8.011 1.00 91.56 96 ASP A N 1
ATOM 783 C CA . ASP A 1 96 ? -10.859 -1.557 -9.403 1.00 91.56 96 ASP A CA 1
ATOM 784 C C . ASP A 1 96 ? -10.106 -0.219 -9.486 1.00 91.56 96 ASP A C 1
ATOM 786 O O . ASP A 1 96 ? -9.230 -0.052 -10.325 1.00 91.56 96 ASP A O 1
ATOM 790 N N . LEU A 1 97 ? -10.379 0.732 -8.582 1.00 88.31 97 LEU A N 1
ATOM 791 C CA . LEU A 1 97 ? -9.627 1.994 -8.518 1.00 88.31 97 LEU A CA 1
ATOM 792 C C . LEU A 1 97 ? -8.139 1.785 -8.203 1.00 88.31 97 LEU A C 1
ATOM 794 O O . LEU A 1 97 ? -7.296 2.493 -8.753 1.00 88.31 97 LEU A O 1
ATOM 798 N N . ALA A 1 98 ? -7.815 0.843 -7.317 1.00 88.12 98 ALA A N 1
ATOM 799 C CA . ALA A 1 98 ? -6.436 0.534 -6.966 1.00 88.12 98 ALA A CA 1
ATOM 800 C C . ALA A 1 98 ? -5.694 -0.163 -8.114 1.00 88.12 98 ALA A C 1
ATOM 802 O O . ALA A 1 98 ? -4.585 0.251 -8.452 1.00 88.12 98 ALA A O 1
ATOM 803 N N . LEU A 1 99 ? -6.334 -1.161 -8.731 1.00 93.00 99 LEU A N 1
ATOM 804 C CA . LEU A 1 99 ? -5.789 -1.914 -9.861 1.00 93.00 99 LEU A CA 1
ATOM 805 C C . LEU A 1 99 ? -5.570 -1.013 -11.079 1.00 93.00 99 LEU A C 1
ATOM 807 O O . LEU A 1 99 ? -4.458 -0.955 -11.589 1.00 93.00 99 LEU A O 1
ATOM 811 N N . ASN A 1 100 ? -6.564 -0.198 -11.452 1.00 93.00 100 ASN A N 1
ATOM 812 C CA . ASN A 1 100 ? -6.471 0.703 -12.605 1.00 93.00 100 ASN A CA 1
ATOM 813 C C . ASN A 1 100 ? -5.291 1.684 -12.510 1.00 93.00 100 ASN A C 1
ATOM 815 O O . ASN A 1 100 ? -4.714 2.065 -13.528 1.00 93.00 100 ASN A O 1
ATOM 819 N N . ARG A 1 101 ? -4.924 2.120 -11.296 1.00 89.50 101 ARG A N 1
ATOM 820 C CA . ARG A 1 101 ? -3.757 2.991 -11.090 1.00 89.50 101 ARG A CA 1
ATOM 821 C C . ARG A 1 101 ? -2.451 2.260 -11.406 1.00 89.50 101 ARG A C 1
ATOM 823 O O . ARG A 1 101 ? -1.592 2.844 -12.058 1.00 89.50 101 ARG A O 1
ATOM 830 N N . LEU A 1 102 ? -2.305 1.019 -10.942 1.00 92.88 102 LEU A N 1
ATOM 831 C CA . LEU A 1 102 ? -1.126 0.196 -11.226 1.00 92.88 102 LEU A CA 1
ATOM 832 C C . LEU A 1 102 ? -1.080 -0.201 -12.704 1.00 92.88 102 LEU A C 1
ATOM 834 O O . LEU A 1 102 ? -0.023 -0.115 -13.318 1.00 92.88 102 LEU A O 1
ATOM 838 N N . ASP A 1 103 ? -2.227 -0.537 -13.296 1.00 93.62 103 ASP A N 1
ATOM 839 C CA . ASP A 1 103 ? -2.337 -0.827 -14.727 1.00 93.62 103 ASP A CA 1
ATOM 840 C C . ASP A 1 103 ? -1.873 0.351 -15.584 1.00 93.62 103 ASP A C 1
ATOM 842 O O . ASP A 1 103 ? -1.083 0.161 -16.507 1.00 93.62 103 ASP A O 1
ATOM 846 N N . SER A 1 104 ? -2.316 1.566 -15.246 1.00 90.00 104 SER A N 1
ATOM 847 C CA . SER A 1 104 ? -1.914 2.785 -15.959 1.00 90.00 104 SER A CA 1
ATOM 848 C C . SER A 1 104 ? -0.403 3.014 -15.871 1.00 90.00 104 SER A C 1
ATOM 850 O O . SER A 1 104 ? 0.229 3.382 -16.856 1.00 90.00 104 SER A O 1
ATOM 852 N N . GLU A 1 105 ? 0.194 2.779 -14.701 1.00 89.25 105 GLU A N 1
ATOM 853 C CA . GLU A 1 105 ? 1.640 2.912 -14.503 1.00 89.25 105 GLU A CA 1
ATOM 854 C C . GLU A 1 105 ? 2.423 1.874 -15.329 1.00 89.25 105 GLU A C 1
ATOM 856 O O . GLU A 1 105 ? 3.413 2.219 -15.975 1.00 89.25 105 GLU A O 1
ATOM 861 N N . ILE A 1 106 ? 1.951 0.623 -15.374 1.00 92.75 106 ILE A N 1
ATOM 862 C CA . ILE A 1 106 ? 2.541 -0.440 -16.200 1.00 92.75 106 ILE A CA 1
ATOM 863 C C . ILE A 1 106 ? 2.480 -0.066 -17.689 1.00 92.75 106 ILE A C 1
ATOM 865 O O . ILE A 1 106 ? 3.481 -0.212 -18.390 1.00 92.75 106 ILE A O 1
ATOM 869 N N 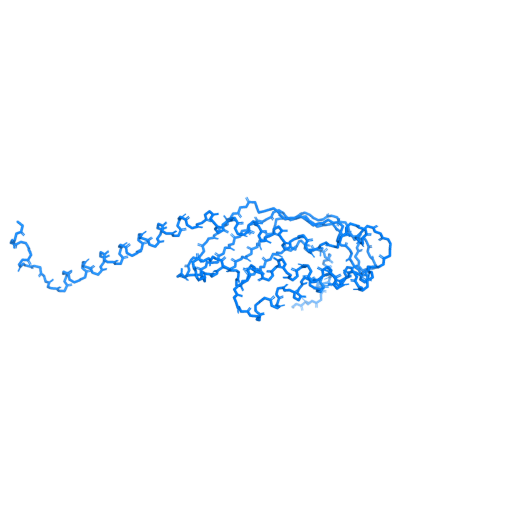. GLU A 1 107 ? 1.340 0.436 -18.174 1.00 90.50 107 GLU A N 1
ATOM 870 C CA . GLU A 1 107 ? 1.167 0.852 -19.575 1.00 90.50 107 GLU A CA 1
ATOM 871 C C . GLU A 1 107 ? 2.112 1.995 -19.960 1.00 90.50 107 GLU A C 1
ATOM 873 O O . GLU A 1 107 ? 2.831 1.889 -20.953 1.00 90.50 107 GLU A O 1
ATOM 878 N N . ILE A 1 108 ? 2.186 3.046 -19.136 1.00 86.88 108 ILE A N 1
ATOM 879 C CA . ILE A 1 108 ? 3.066 4.203 -19.373 1.00 86.88 108 ILE A CA 1
ATOM 880 C C . ILE A 1 108 ? 4.535 3.768 -19.485 1.00 86.88 108 ILE A C 1
ATOM 882 O O . ILE A 1 108 ? 5.273 4.246 -20.355 1.00 86.88 108 ILE A O 1
ATOM 886 N N . GLN A 1 109 ? 4.972 2.854 -18.614 1.00 88.75 109 GLN A N 1
ATOM 887 C CA . GLN A 1 109 ? 6.337 2.332 -18.651 1.00 88.75 109 GLN A CA 1
ATOM 888 C C . GLN A 1 109 ? 6.578 1.438 -19.873 1.00 88.75 109 GLN A C 1
ATOM 890 O O . GLN A 1 109 ? 7.654 1.502 -20.477 1.00 88.75 109 GLN A O 1
ATOM 895 N N . ALA A 1 110 ? 5.596 0.616 -20.249 1.00 86.19 110 ALA A N 1
ATOM 896 C CA . ALA A 1 110 ? 5.711 -0.313 -21.368 1.00 86.19 110 ALA A CA 1
ATOM 897 C C . ALA A 1 110 ? 5.777 0.399 -22.730 1.00 86.19 110 ALA A C 1
ATOM 899 O O . ALA A 1 110 ? 6.500 -0.054 -23.617 1.00 86.19 110 ALA A O 1
ATOM 900 N N . GLU A 1 111 ? 5.113 1.551 -22.865 1.00 81.31 111 GLU A N 1
ATOM 901 C CA . GLU A 1 111 ? 5.190 2.438 -24.036 1.00 81.31 111 GLU A CA 1
ATOM 902 C C . GLU A 1 111 ? 6.493 3.262 -24.106 1.00 81.31 111 GLU A C 1
ATOM 904 O O . GLU A 1 111 ? 6.693 4.036 -25.042 1.00 81.31 111 GLU A O 1
ATOM 909 N N . ASN A 1 112 ? 7.409 3.077 -23.146 1.00 72.31 112 ASN A N 1
ATOM 910 C CA . ASN A 1 112 ? 8.705 3.758 -23.065 1.00 72.31 112 ASN A CA 1
ATOM 911 C C . ASN A 1 112 ? 8.606 5.291 -22.896 1.00 72.31 112 ASN A C 1
ATOM 913 O O . ASN A 1 112 ? 9.494 6.035 -23.315 1.00 72.31 112 ASN A O 1
ATOM 917 N N . VAL A 1 113 ? 7.530 5.779 -22.268 1.00 71.75 113 VAL A N 1
ATOM 918 C CA . VAL A 1 113 ? 7.322 7.218 -22.022 1.00 71.75 113 VAL A CA 1
ATOM 919 C C . VAL A 1 113 ? 8.125 7.696 -20.806 1.00 71.75 113 VAL A C 1
ATOM 921 O O . VAL A 1 113 ? 8.785 8.734 -20.854 1.00 71.75 113 VAL A O 1
ATOM 924 N N . SER A 1 114 ? 8.100 6.932 -19.713 1.00 77.62 114 SER A N 1
ATOM 925 C CA . SER A 1 114 ? 8.909 7.161 -18.510 1.00 77.62 114 SER A CA 1
ATOM 926 C C . SER A 1 114 ? 9.094 5.824 -17.802 1.00 77.62 114 SER A C 1
ATOM 928 O O . SER A 1 114 ? 8.106 5.232 -17.382 1.00 77.62 114 SER A O 1
ATOM 930 N N . ARG A 1 115 ? 10.327 5.303 -17.709 1.00 86.56 115 ARG A N 1
ATOM 931 C CA . ARG A 1 115 ? 10.598 4.004 -17.068 1.00 86.56 115 ARG A CA 1
ATOM 932 C C . ARG A 1 115 ? 11.072 4.190 -15.640 1.00 86.56 115 ARG A C 1
ATOM 934 O O . ARG A 1 115 ? 11.982 4.980 -15.380 1.00 86.56 115 ARG A O 1
ATOM 941 N N . VAL A 1 116 ? 10.516 3.397 -14.729 1.00 90.94 116 VAL A N 1
ATOM 942 C CA . VAL A 1 116 ? 10.959 3.349 -13.337 1.00 90.94 116 VAL A CA 1
ATOM 943 C C . VAL A 1 116 ? 12.072 2.307 -13.205 1.00 90.94 116 VAL A C 1
ATOM 945 O O . VAL A 1 116 ? 11.845 1.098 -13.234 1.00 90.94 116 VAL A O 1
ATOM 948 N N . LEU A 1 117 ? 13.304 2.795 -13.068 1.00 91.44 117 LEU A N 1
ATOM 949 C CA . LEU A 1 117 ? 14.518 1.989 -12.926 1.00 91.44 117 LEU A CA 1
ATOM 950 C C . LEU A 1 117 ? 14.709 1.457 -11.511 1.00 91.44 117 LEU A C 1
ATOM 952 O O . LEU A 1 117 ? 15.400 0.466 -11.322 1.00 91.44 117 LEU A O 1
ATOM 956 N N . GLU A 1 118 ? 14.135 2.109 -10.508 1.00 93.44 118 GLU A N 1
ATOM 957 C CA . GLU A 1 118 ? 14.107 1.627 -9.130 1.00 93.44 118 GLU A CA 1
ATOM 958 C C . GLU A 1 118 ? 12.987 2.341 -8.378 1.00 93.44 118 GLU A C 1
ATOM 960 O O . GLU A 1 118 ? 12.829 3.554 -8.496 1.00 93.44 118 GLU A O 1
ATOM 965 N N . CYS A 1 119 ? 12.229 1.610 -7.568 1.00 94.50 119 CYS A N 1
ATOM 966 C CA . CYS A 1 119 ? 11.294 2.180 -6.615 1.00 94.50 119 CYS A CA 1
ATOM 967 C C . CYS A 1 119 ? 11.399 1.415 -5.300 1.00 94.50 119 CYS A C 1
ATOM 969 O O . CYS A 1 119 ? 11.245 0.195 -5.259 1.00 94.50 119 CYS A O 1
ATOM 971 N N . THR A 1 120 ? 11.680 2.131 -4.218 1.00 96.31 120 THR A N 1
ATOM 972 C CA . THR A 1 120 ? 11.693 1.571 -2.868 1.00 96.31 120 THR A CA 1
ATOM 973 C C . THR A 1 120 ? 10.888 2.461 -1.942 1.00 96.31 120 THR A C 1
ATOM 975 O O . THR A 1 120 ? 10.889 3.687 -2.067 1.00 96.31 120 THR A O 1
ATOM 978 N N . LYS A 1 121 ? 10.193 1.841 -0.993 1.00 97.31 121 LYS A N 1
ATOM 979 C CA . LYS A 1 121 ? 9.430 2.538 0.037 1.00 97.31 121 LYS A CA 1
ATOM 980 C C . LYS A 1 121 ? 9.536 1.761 1.335 1.00 97.31 121 LYS A C 1
ATOM 982 O O . LYS A 1 121 ? 9.090 0.621 1.425 1.00 97.31 121 LYS A O 1
ATOM 987 N N . GLU A 1 122 ? 10.124 2.392 2.339 1.00 97.25 122 GLU A N 1
ATOM 988 C CA . GLU A 1 122 ? 10.295 1.815 3.667 1.00 97.25 122 GLU A CA 1
ATOM 989 C C . GLU A 1 122 ? 9.541 2.661 4.692 1.00 97.25 122 GLU A C 1
ATOM 991 O O . GLU A 1 122 ? 9.829 3.849 4.851 1.00 97.25 122 GLU A O 1
ATOM 996 N N . ILE A 1 123 ? 8.584 2.058 5.403 1.00 97.75 123 ILE A N 1
ATOM 997 C CA . ILE A 1 123 ? 7.837 2.744 6.466 1.00 97.75 123 ILE A CA 1
ATOM 998 C C . ILE A 1 123 ? 8.788 3.052 7.626 1.00 97.75 123 ILE A C 1
ATOM 1000 O O . ILE A 1 123 ? 9.211 2.142 8.349 1.00 97.75 123 ILE A O 1
ATOM 1004 N N . SER A 1 124 ? 9.077 4.339 7.826 1.00 96.69 124 SER A N 1
ATOM 1005 C CA . SER A 1 124 ? 9.997 4.836 8.849 1.00 96.69 124 SER A CA 1
ATOM 1006 C C . SER A 1 124 ? 9.322 4.975 10.213 1.00 96.69 124 SER A C 1
ATOM 1008 O O . SER A 1 124 ? 9.926 4.647 11.234 1.00 96.69 124 SER A O 1
ATOM 1010 N N . ARG A 1 125 ? 8.065 5.437 10.252 1.00 97.44 125 ARG A N 1
ATOM 1011 C CA . ARG A 1 125 ? 7.272 5.557 11.489 1.00 97.44 125 ARG A CA 1
ATOM 1012 C C . ARG A 1 125 ? 5.772 5.595 11.218 1.00 97.44 125 ARG A C 1
ATOM 1014 O O . ARG A 1 125 ? 5.336 6.183 10.233 1.00 97.44 125 ARG A O 1
ATOM 1021 N N . PHE A 1 126 ? 4.989 5.063 12.152 1.00 98.12 126 PHE A N 1
ATOM 1022 C CA . PHE A 1 126 ? 3.542 5.271 12.207 1.00 98.12 126 PHE A CA 1
ATOM 1023 C C . PHE A 1 126 ? 3.232 6.543 13.002 1.00 98.12 126 PHE A C 1
ATOM 1025 O O . PHE A 1 126 ? 3.716 6.709 14.121 1.00 98.12 126 PHE A O 1
ATOM 1032 N N . GLU A 1 127 ? 2.445 7.449 12.425 1.00 97.62 127 GLU A N 1
ATOM 1033 C CA . GLU A 1 127 ? 2.080 8.724 13.053 1.00 97.62 127 GLU A CA 1
ATOM 1034 C C . GLU A 1 127 ? 0.777 8.614 13.840 1.00 97.62 127 GLU A C 1
ATOM 1036 O O . GLU A 1 127 ? 0.670 9.151 14.944 1.00 97.62 127 GLU A O 1
ATOM 1041 N N . SER A 1 128 ? -0.221 7.911 13.299 1.00 96.88 128 SER A N 1
ATOM 1042 C CA . SER A 1 128 ? -1.512 7.766 13.965 1.00 96.88 128 SER A CA 1
ATOM 1043 C C . SER A 1 128 ? -2.275 6.511 13.546 1.00 96.88 128 SER A C 1
ATOM 1045 O O . SER A 1 128 ? -2.115 5.986 12.446 1.00 96.88 128 SER A O 1
ATOM 1047 N N . PHE A 1 129 ? -3.131 6.061 14.467 1.00 97.44 129 PHE A N 1
ATOM 1048 C CA . PHE A 1 129 ? -4.150 5.038 14.251 1.00 97.44 129 PHE A CA 1
ATOM 1049 C C . PHE A 1 129 ? -5.476 5.616 14.741 1.00 97.44 129 PHE A C 1
ATOM 1051 O O . PHE A 1 129 ? -5.649 5.843 15.943 1.00 97.44 129 PHE A O 1
ATOM 1058 N N . SER A 1 130 ? -6.396 5.886 13.824 1.00 96.12 130 SER A N 1
ATOM 1059 C CA . SER A 1 130 ? -7.722 6.418 14.131 1.00 96.12 130 SER A CA 1
ATOM 1060 C C . SER A 1 130 ? -8.764 5.326 13.942 1.00 96.12 130 SER A C 1
ATOM 1062 O O . SER A 1 130 ? -9.180 5.050 12.821 1.00 96.12 130 SER A O 1
ATOM 1064 N N . PHE A 1 131 ? -9.159 4.694 15.048 1.00 94.50 131 PHE A N 1
ATOM 1065 C CA . PHE A 1 131 ? -10.172 3.643 15.055 1.00 94.50 131 PHE A CA 1
ATOM 1066 C C . PHE A 1 131 ? -11.586 4.229 15.072 1.00 94.50 131 PHE A C 1
ATOM 1068 O O . PHE A 1 131 ? -11.902 5.091 15.895 1.00 94.50 131 PHE A O 1
ATOM 1075 N N . SER A 1 132 ? -12.448 3.695 14.213 1.00 90.94 132 SER A N 1
ATOM 1076 C CA . SER A 1 132 ? -13.881 3.969 14.163 1.00 90.94 132 SER A CA 1
ATOM 1077 C C . SER A 1 132 ? -14.634 2.641 14.078 1.00 90.94 132 SER A C 1
ATOM 1079 O O . SER A 1 132 ? -14.923 2.125 13.002 1.00 90.94 132 SER A O 1
ATOM 1081 N N . GLY A 1 133 ? -14.908 2.036 15.237 1.00 88.38 133 GLY A N 1
ATOM 1082 C CA . GLY A 1 133 ? -15.510 0.702 15.300 1.00 88.38 133 GLY A CA 1
ATOM 1083 C C . GLY A 1 133 ? -14.608 -0.354 14.655 1.00 88.38 133 GLY A C 1
ATOM 1084 O O . GLY A 1 133 ? -13.514 -0.604 15.152 1.00 88.38 133 GLY A O 1
ATOM 1085 N N . ASN A 1 134 ? -15.078 -0.947 13.555 1.00 92.44 134 ASN A N 1
ATOM 1086 C CA . ASN A 1 134 ? -14.356 -1.964 12.782 1.00 92.44 134 ASN A CA 1
ATOM 1087 C C . ASN A 1 134 ? -13.482 -1.370 11.669 1.00 92.44 134 ASN A C 1
ATOM 1089 O O . ASN A 1 134 ? -13.009 -2.112 10.817 1.00 92.44 134 ASN A O 1
ATOM 1093 N N . GLU A 1 135 ? -13.288 -0.056 11.643 1.00 95.44 135 GLU A N 1
ATOM 1094 C CA . GLU A 1 135 ? -12.423 0.626 10.684 1.00 95.44 135 GLU A CA 1
ATOM 1095 C C . GLU A 1 135 ? -11.227 1.250 11.400 1.00 95.44 135 GLU A C 1
ATOM 1097 O O . GLU A 1 135 ? -11.327 1.688 12.551 1.00 95.44 135 GLU A O 1
ATOM 1102 N N . VAL A 1 136 ? -10.096 1.327 10.708 1.00 97.25 136 VAL A N 1
ATOM 1103 C CA . VAL A 1 136 ? -8.913 2.048 11.171 1.00 97.25 136 VAL A CA 1
ATOM 1104 C C . VAL A 1 136 ? -8.273 2.803 10.015 1.00 97.25 136 VAL A C 1
ATOM 1106 O O . VAL A 1 136 ? -7.981 2.233 8.966 1.00 97.25 136 VAL A O 1
ATOM 1109 N N . THR A 1 137 ? -8.023 4.091 10.229 1.00 98.38 137 THR A N 1
ATOM 1110 C CA . THR A 1 137 ? -7.172 4.901 9.354 1.00 98.38 137 THR A CA 1
ATOM 1111 C C . THR A 1 137 ? -5.781 4.974 9.958 1.00 98.38 137 THR A C 1
ATOM 1113 O O . THR A 1 137 ? -5.621 5.388 11.110 1.00 98.38 137 THR A O 1
ATOM 1116 N N . VAL A 1 138 ? -4.781 4.580 9.180 1.00 98.62 138 VAL A N 1
ATOM 1117 C CA . VAL A 1 138 ? -3.372 4.583 9.562 1.00 98.62 138 VAL A CA 1
ATOM 1118 C C . VAL A 1 138 ? -2.650 5.631 8.734 1.00 98.62 138 VAL A C 1
ATOM 1120 O O . VAL A 1 138 ? -2.666 5.569 7.505 1.00 98.62 138 VAL A O 1
ATOM 1123 N N . VAL A 1 139 ? -2.004 6.578 9.409 1.00 98.50 139 VAL A N 1
ATOM 1124 C CA . VAL A 1 139 ? -1.111 7.556 8.777 1.00 98.50 139 VAL A CA 1
ATOM 1125 C C . VAL A 1 139 ? 0.314 7.216 9.170 1.00 98.50 139 VAL A C 1
ATOM 1127 O O . VAL A 1 139 ? 0.607 7.008 10.351 1.00 98.50 139 VAL A O 1
ATOM 1130 N N . PHE A 1 140 ? 1.205 7.146 8.189 1.00 98.38 140 PHE A N 1
ATOM 1131 C CA . PHE A 1 140 ? 2.606 6.819 8.413 1.00 98.38 140 PHE A CA 1
ATOM 1132 C C . PHE A 1 140 ? 3.518 7.593 7.473 1.00 98.38 140 PHE A C 1
ATOM 1134 O O . PHE A 1 140 ? 3.101 8.136 6.450 1.00 98.38 140 PHE A O 1
ATOM 1141 N N . LYS A 1 141 ? 4.787 7.657 7.859 1.00 98.00 141 LYS A N 1
ATOM 1142 C CA . LYS A 1 141 ? 5.848 8.254 7.063 1.00 98.00 141 LYS A CA 1
ATOM 1143 C C . LYS A 1 141 ? 6.704 7.151 6.488 1.00 98.00 141 LYS A C 1
ATOM 1145 O O . LYS A 1 141 ? 7.017 6.181 7.183 1.00 98.00 141 LYS A O 1
ATOM 1150 N N . SER A 1 142 ? 7.107 7.337 5.242 1.00 97.62 142 SER A N 1
ATOM 1151 C CA . SER A 1 142 ? 7.961 6.393 4.538 1.00 97.62 142 SER A CA 1
ATOM 1152 C C . SER A 1 142 ? 9.150 7.112 3.939 1.00 97.62 142 SER A C 1
ATOM 1154 O O . SER A 1 142 ? 9.015 8.210 3.405 1.00 97.62 142 SER A O 1
ATOM 1156 N N . ARG A 1 143 ? 10.318 6.479 3.984 1.00 97.06 143 ARG A N 1
ATOM 1157 C CA . ARG A 1 143 ? 11.437 6.869 3.137 1.00 97.06 143 ARG A CA 1
ATOM 1158 C C . ARG A 1 143 ? 11.202 6.249 1.767 1.00 97.06 143 ARG A C 1
ATOM 1160 O O . ARG A 1 143 ? 11.241 5.028 1.636 1.00 97.06 143 ARG A O 1
ATOM 1167 N N . THR A 1 144 ? 10.948 7.086 0.773 1.00 96.44 144 THR A N 1
ATOM 1168 C CA . THR A 1 144 ? 10.640 6.642 -0.586 1.00 96.44 144 THR A CA 1
ATOM 1169 C C . THR A 1 144 ? 11.749 7.086 -1.522 1.00 96.44 144 THR A C 1
ATOM 1171 O O . THR A 1 144 ? 12.127 8.257 -1.516 1.00 96.44 144 THR A O 1
ATOM 1174 N N . ALA A 1 145 ? 12.277 6.160 -2.316 1.00 95.19 145 ALA A N 1
ATOM 1175 C CA . ALA A 1 145 ? 13.198 6.461 -3.397 1.00 95.19 145 ALA A CA 1
ATOM 1176 C C . ALA A 1 145 ? 12.589 6.029 -4.725 1.00 95.19 145 ALA A C 1
ATOM 1178 O O . ALA A 1 145 ? 12.039 4.933 -4.829 1.00 95.19 145 ALA A O 1
ATOM 1179 N N . ILE A 1 146 ? 12.711 6.881 -5.734 1.00 93.62 146 ILE A N 1
ATOM 1180 C CA . ILE A 1 146 ? 12.340 6.551 -7.102 1.00 93.62 146 ILE A CA 1
ATOM 1181 C C . ILE A 1 146 ? 13.429 7.015 -8.056 1.00 93.62 146 ILE A C 1
ATOM 1183 O O . ILE A 1 146 ? 13.926 8.135 -7.951 1.00 93.62 146 ILE A O 1
ATOM 1187 N N . GLU A 1 147 ? 13.808 6.139 -8.971 1.00 92.44 147 GLU A N 1
ATOM 1188 C CA . GLU A 1 147 ? 14.762 6.406 -10.032 1.00 92.44 147 GLU A CA 1
ATOM 1189 C C . GLU A 1 147 ? 14.075 6.201 -11.372 1.00 92.44 147 GLU A C 1
ATOM 1191 O O . GLU A 1 147 ? 13.488 5.147 -11.616 1.00 92.44 147 GLU A O 1
ATOM 1196 N N . ARG A 1 148 ? 14.121 7.224 -12.226 1.00 90.25 148 ARG A N 1
ATOM 1197 C CA . ARG A 1 148 ? 13.528 7.181 -13.564 1.00 90.25 148 ARG A CA 1
ATOM 1198 C C . ARG A 1 148 ? 14.583 7.338 -14.642 1.00 90.25 148 ARG A C 1
ATOM 1200 O O . ARG A 1 148 ? 15.554 8.081 -14.468 1.00 90.25 148 ARG A O 1
ATOM 1207 N N . SER A 1 149 ? 14.376 6.664 -15.766 1.00 87.06 149 SER A N 1
ATOM 1208 C CA . SER A 1 149 ? 15.165 6.915 -16.967 1.00 87.06 149 SER A CA 1
ATOM 1209 C C . SER A 1 149 ? 14.884 8.320 -17.493 1.00 87.06 149 SER A C 1
ATOM 1211 O O . SER A 1 149 ? 13.788 8.855 -17.332 1.00 87.06 149 SER A O 1
ATOM 1213 N N . LYS A 1 150 ? 15.865 8.912 -18.171 1.00 84.19 150 LYS A N 1
ATOM 1214 C CA . LYS A 1 150 ? 15.631 10.126 -18.953 1.00 84.19 150 LYS A CA 1
ATOM 1215 C C . LYS A 1 150 ? 14.668 9.815 -20.103 1.00 84.19 150 LYS A C 1
ATOM 1217 O O . L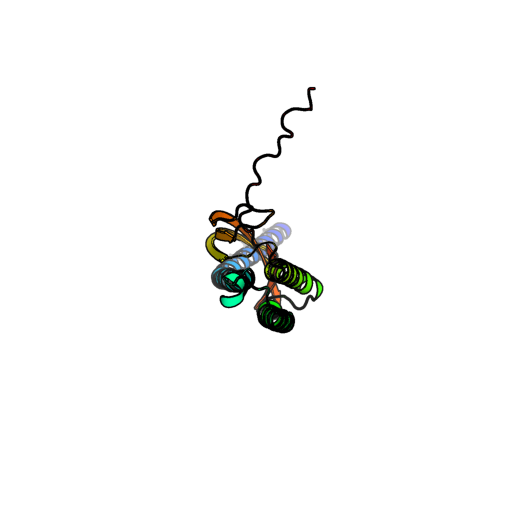YS A 1 150 ? 14.838 8.795 -20.768 1.00 84.19 150 LYS A O 1
ATOM 1222 N N . SER A 1 151 ? 13.709 10.697 -20.356 1.00 77.00 151 SER A N 1
ATOM 1223 C CA . SER A 1 151 ? 12.821 10.646 -21.520 1.00 77.00 151 SER A CA 1
ATOM 1224 C C . SER A 1 151 ? 12.857 11.969 -22.289 1.00 77.00 151 SER A C 1
ATOM 1226 O O . SER A 1 151 ? 13.615 12.882 -21.954 1.00 77.00 151 SER A O 1
ATOM 1228 N N . GLU A 1 152 ? 12.053 12.081 -23.347 1.00 70.62 152 GLU A N 1
ATOM 1229 C CA . GLU A 1 152 ? 11.853 13.353 -24.052 1.00 70.62 152 GLU A CA 1
ATOM 1230 C C . GLU A 1 152 ? 11.221 14.427 -23.142 1.00 70.62 152 GLU A C 1
ATOM 1232 O O . GLU A 1 152 ? 11.467 15.618 -23.331 1.00 70.62 152 GLU A O 1
ATOM 1237 N N . TYR A 1 153 ? 10.459 14.009 -22.124 1.00 69.88 153 TYR A N 1
ATOM 1238 C CA . TYR A 1 153 ? 9.679 14.890 -21.250 1.00 69.88 153 TYR A CA 1
ATOM 1239 C C . TYR A 1 153 ? 10.256 15.046 -19.832 1.00 69.88 153 TYR A C 1
ATOM 1241 O O . TYR A 1 153 ? 9.865 15.970 -19.116 1.00 69.88 153 TYR A O 1
ATOM 1249 N N . GLU A 1 154 ? 11.179 14.173 -19.413 1.00 71.69 154 GLU A N 1
ATOM 1250 C CA . GLU A 1 154 ? 11.744 14.141 -18.056 1.00 71.69 154 GLU A CA 1
ATOM 1251 C C . GLU A 1 154 ? 13.271 13.966 -18.088 1.00 71.69 154 GLU A C 1
ATOM 1253 O O . GLU A 1 154 ? 13.793 13.102 -18.792 1.00 71.69 154 GLU A O 1
ATOM 1258 N N . GLU A 1 155 ? 14.020 14.737 -17.284 1.00 75.06 155 GLU A N 1
ATOM 1259 C CA . GLU A 1 155 ? 15.490 14.606 -17.205 1.00 75.06 155 GLU A CA 1
ATOM 1260 C C . GLU A 1 155 ? 15.960 13.275 -16.582 1.00 75.06 155 GLU A C 1
ATOM 1262 O O . GLU A 1 155 ? 17.135 12.922 -16.700 1.00 75.06 155 GLU A O 1
ATOM 1267 N N . GLY A 1 156 ? 15.044 12.503 -15.989 1.00 83.69 156 GLY A N 1
ATOM 1268 C CA . GLY A 1 156 ? 15.346 11.270 -15.267 1.00 83.69 156 GLY A CA 1
ATOM 1269 C C . GLY A 1 156 ? 16.037 11.536 -13.928 1.00 83.69 156 GLY A C 1
ATOM 1270 O O . GLY A 1 156 ? 16.015 12.648 -13.401 1.00 83.69 156 GLY A O 1
ATOM 1271 N N . GLY A 1 157 ? 16.638 10.496 -13.356 1.00 89.12 157 GLY A N 1
ATOM 1272 C CA . GLY A 1 157 ? 17.416 10.574 -12.121 1.00 89.12 157 GLY A CA 1
ATOM 1273 C C . GLY A 1 157 ? 16.698 10.030 -10.889 1.00 89.12 157 GLY A C 1
ATOM 1274 O O . GLY A 1 157 ? 15.550 9.582 -10.943 1.00 89.12 157 GLY A O 1
ATOM 1275 N N . ARG A 1 158 ? 17.428 10.043 -9.769 1.00 92.94 158 ARG A N 1
ATOM 1276 C CA . ARG A 1 158 ? 17.009 9.465 -8.492 1.00 92.94 158 ARG A CA 1
ATOM 1277 C C . ARG A 1 158 ? 16.561 10.543 -7.514 1.00 92.94 158 ARG A C 1
ATOM 1279 O O . ARG A 1 158 ? 17.325 11.450 -7.190 1.00 92.94 158 ARG A O 1
ATOM 1286 N N . ILE A 1 159 ? 15.357 10.384 -6.981 1.00 92.81 159 ILE A N 1
ATOM 1287 C CA . ILE A 1 159 ? 14.781 11.239 -5.942 1.00 92.81 159 ILE A CA 1
ATOM 1288 C C . ILE A 1 159 ? 14.563 10.394 -4.694 1.00 92.81 159 ILE A C 1
ATOM 1290 O O . ILE A 1 159 ? 14.085 9.265 -4.779 1.00 92.81 159 ILE A O 1
ATOM 1294 N N . VAL A 1 160 ? 14.916 10.944 -3.533 1.00 94.62 160 VAL A N 1
ATOM 1295 C CA . VAL A 1 160 ? 14.667 10.326 -2.228 1.00 94.62 160 VAL A CA 1
ATOM 1296 C C . VAL A 1 160 ? 13.979 11.349 -1.338 1.00 94.62 160 VAL A C 1
ATOM 1298 O O . VAL A 1 160 ? 14.533 12.419 -1.096 1.00 94.62 160 VAL A O 1
ATOM 1301 N N . GLU A 1 161 ? 12.797 11.013 -0.831 1.00 95.06 161 GLU A N 1
ATOM 1302 C CA . GLU A 1 161 ? 11.987 11.907 -0.002 1.00 95.06 161 GLU A CA 1
ATOM 1303 C C . GLU A 1 161 ? 11.299 11.143 1.135 1.00 95.06 161 GLU A C 1
ATOM 1305 O O . GLU A 1 161 ? 11.071 9.933 1.054 1.00 95.06 161 GLU A O 1
ATOM 1310 N N . GLU A 1 162 ? 10.972 11.854 2.215 1.00 95.62 162 GLU A N 1
ATOM 1311 C CA . GLU A 1 162 ? 10.022 11.360 3.207 1.00 95.62 162 GLU A CA 1
ATOM 1312 C C . GLU A 1 162 ? 8.593 11.672 2.748 1.00 95.62 162 GLU A C 1
ATOM 1314 O O . GLU A 1 162 ? 8.198 12.831 2.657 1.00 95.62 162 GLU A O 1
ATOM 1319 N N . THR A 1 163 ? 7.799 10.636 2.497 1.00 95.19 163 THR A N 1
ATOM 1320 C CA . THR A 1 163 ? 6.409 10.764 2.048 1.00 95.19 163 THR A CA 1
ATOM 1321 C C . THR A 1 163 ? 5.441 10.530 3.203 1.00 95.19 163 THR A C 1
ATOM 1323 O O . THR A 1 163 ? 5.752 9.806 4.150 1.00 95.19 163 THR A O 1
ATOM 1326 N N . SER A 1 164 ? 4.258 11.144 3.129 1.00 95.69 164 SER A N 1
ATOM 1327 C CA . SER A 1 164 ? 3.161 10.928 4.077 1.00 95.69 164 SER A CA 1
ATOM 1328 C C . SER A 1 164 ? 2.107 10.047 3.436 1.00 95.69 164 SER A C 1
ATOM 1330 O O . SER A 1 164 ? 1.423 10.489 2.523 1.00 95.69 164 SER A O 1
ATOM 1332 N N . ASP A 1 165 ? 1.968 8.827 3.927 1.00 97.50 165 ASP A N 1
ATOM 1333 C CA . ASP A 1 165 ? 1.110 7.812 3.332 1.00 97.50 165 ASP A CA 1
ATOM 1334 C C . ASP A 1 165 ? -0.107 7.545 4.229 1.00 97.50 165 ASP A C 1
ATOM 1336 O O . ASP A 1 165 ? -0.103 7.819 5.436 1.00 97.50 165 ASP A O 1
ATOM 1340 N N . THR A 1 166 ? -1.191 7.047 3.637 1.00 98.12 166 THR A N 1
ATOM 1341 C CA . THR A 1 166 ? -2.420 6.706 4.367 1.00 98.12 166 THR A CA 1
ATOM 1342 C C . THR A 1 166 ? -2.990 5.387 3.876 1.00 98.12 166 THR A C 1
ATOM 1344 O O . THR A 1 166 ? -3.190 5.206 2.678 1.00 98.12 166 THR A O 1
ATOM 1347 N N . ILE A 1 167 ? -3.305 4.487 4.805 1.00 98.31 167 ILE A N 1
ATOM 1348 C CA . ILE A 1 167 ? -4.040 3.247 4.536 1.00 98.31 167 ILE A CA 1
ATOM 1349 C C . ILE A 1 167 ? -5.274 3.214 5.436 1.00 98.31 167 ILE A C 1
ATOM 1351 O O . ILE A 1 167 ? -5.185 3.486 6.632 1.00 98.31 167 ILE A O 1
ATOM 1355 N N . MET A 1 168 ? -6.428 2.876 4.865 1.00 97.81 168 MET A N 1
ATOM 1356 C CA . MET A 1 168 ? -7.649 2.589 5.615 1.00 97.81 168 MET A CA 1
ATOM 1357 C C . MET A 1 168 ? -7.962 1.105 5.518 1.00 97.81 168 MET A C 1
ATOM 1359 O O . MET A 1 168 ? -8.031 0.547 4.418 1.00 97.81 168 MET A O 1
ATOM 1363 N N . LEU A 1 169 ? -8.177 0.488 6.675 1.00 97.75 169 LEU A N 1
ATOM 1364 C CA . LEU A 1 169 ? -8.562 -0.909 6.797 1.00 97.75 169 LEU A CA 1
ATOM 1365 C C . LEU A 1 169 ? -9.947 -1.015 7.426 1.00 97.75 169 LEU A C 1
ATOM 1367 O O . LEU A 1 169 ? -10.311 -0.216 8.289 1.00 97.75 169 LEU A O 1
ATOM 1371 N N . GLN A 1 170 ? -10.678 -2.050 7.043 1.00 95.94 170 GLN A N 1
ATOM 1372 C CA . GLN A 1 170 ? -11.924 -2.453 7.670 1.00 95.94 170 GLN A CA 1
ATOM 1373 C C . GLN A 1 170 ? -11.854 -3.933 8.019 1.00 95.94 170 GLN A C 1
ATOM 1375 O O . GLN A 1 170 ? -11.311 -4.742 7.266 1.00 95.94 170 GLN A O 1
ATOM 1380 N N . LYS A 1 171 ? -12.397 -4.282 9.181 1.00 93.75 171 LYS A N 1
ATOM 1381 C CA . LYS A 1 171 ? -12.475 -5.655 9.650 1.00 93.75 171 LYS A CA 1
ATOM 1382 C C . LYS A 1 171 ? -13.691 -6.353 9.038 1.00 93.75 171 LYS A C 1
ATOM 1384 O O . LYS A 1 171 ? -14.827 -5.974 9.328 1.00 93.75 171 LYS A O 1
ATOM 1389 N N . GLU A 1 172 ? -13.445 -7.376 8.229 1.00 90.25 172 GLU A N 1
ATOM 1390 C CA . GLU A 1 172 ? -14.439 -8.251 7.598 1.00 90.25 172 GLU A CA 1
ATOM 1391 C C . GLU A 1 172 ? -14.130 -9.698 8.011 1.00 90.25 172 GLU A C 1
ATOM 1393 O O . GLU A 1 172 ? -12.984 -10.132 7.946 1.00 90.25 172 GLU A O 1
ATOM 1398 N N . ASP A 1 173 ? -15.118 -10.410 8.560 1.00 88.56 173 ASP A N 1
ATOM 1399 C CA . ASP A 1 173 ? -14.974 -11.792 9.060 1.00 88.56 173 ASP A CA 1
ATOM 1400 C C . ASP A 1 173 ? -13.788 -12.038 10.017 1.00 88.56 173 ASP A C 1
ATOM 1402 O O . ASP A 1 173 ? -13.254 -13.138 10.136 1.00 88.56 173 ASP A O 1
ATOM 1406 N N . GLY A 1 174 ? -13.402 -11.006 10.772 1.00 87.38 174 GLY A N 1
ATOM 1407 C CA . GLY A 1 174 ? -12.301 -11.073 11.734 1.00 87.38 174 GLY A CA 1
ATOM 1408 C C . GLY A 1 174 ? -10.930 -10.705 11.160 1.00 87.38 174 GLY A C 1
ATOM 1409 O O . GLY A 1 174 ? -9.990 -10.549 11.941 1.00 87.38 174 GLY A O 1
ATOM 1410 N N . GLU A 1 175 ? -10.825 -10.486 9.850 1.00 92.56 175 GLU A N 1
ATOM 1411 C CA . GLU A 1 175 ? -9.605 -10.081 9.153 1.00 92.56 175 GLU A CA 1
ATOM 1412 C C . GLU A 1 175 ? -9.641 -8.600 8.775 1.00 92.56 175 GLU A C 1
ATOM 1414 O O . GLU A 1 175 ? -10.674 -8.063 8.388 1.00 92.56 175 GLU A O 1
ATOM 1419 N N . TRP A 1 176 ? -8.497 -7.927 8.863 1.00 96.06 176 TRP A N 1
ATOM 1420 C CA . TRP A 1 176 ? -8.354 -6.557 8.378 1.00 96.06 176 TRP A CA 1
ATOM 1421 C C . TRP A 1 176 ? -8.087 -6.564 6.871 1.00 96.06 176 TRP A C 1
ATOM 1423 O O . TRP A 1 176 ? -7.106 -7.154 6.418 1.00 96.06 176 TRP A O 1
ATOM 1433 N N . LYS A 1 177 ? -8.945 -5.887 6.108 1.00 96.50 177 LYS A N 1
ATOM 1434 C CA . LYS A 1 177 ? -8.856 -5.744 4.650 1.00 96.50 177 LYS A CA 1
ATOM 1435 C C . LYS A 1 177 ? -8.770 -4.276 4.257 1.00 96.50 177 LYS A C 1
ATOM 1437 O O . LYS A 1 177 ? -9.298 -3.411 4.954 1.00 96.50 177 LYS A O 1
ATOM 1442 N N . LEU A 1 178 ? -8.115 -3.988 3.138 1.00 96.81 178 LEU A N 1
ATOM 1443 C CA . LEU A 1 178 ? -7.977 -2.636 2.616 1.00 96.81 178 LEU A CA 1
ATOM 1444 C C . LEU A 1 178 ? -9.302 -2.096 2.073 1.00 96.81 178 LEU A C 1
ATOM 1446 O O . LEU A 1 178 ? -10.005 -2.743 1.299 1.00 96.81 178 LEU A O 1
ATOM 1450 N N . VAL A 1 179 ? -9.589 -0.853 2.447 1.00 95.56 179 VAL A N 1
ATOM 1451 C CA . VAL A 1 179 ? -10.664 -0.021 1.887 1.00 95.56 179 VAL A CA 1
ATOM 1452 C C . VAL A 1 179 ? -10.072 1.135 1.084 1.00 95.56 179 VAL A C 1
ATOM 1454 O O . VAL A 1 179 ? -10.706 1.663 0.177 1.00 95.56 179 VAL A O 1
ATOM 1457 N N . TYR A 1 180 ? -8.850 1.553 1.407 1.00 94.06 180 TYR A N 1
ATOM 1458 C CA . TYR A 1 180 ? -8.166 2.631 0.708 1.00 94.06 180 TYR A CA 1
ATOM 1459 C C . TYR A 1 180 ? -6.665 2.575 0.982 1.00 94.06 180 TYR A C 1
ATOM 1461 O O . TYR A 1 180 ? -6.249 2.295 2.106 1.00 94.06 180 TYR A O 1
ATOM 1469 N N . ALA A 1 181 ? -5.862 2.899 -0.028 1.00 95.31 181 ALA A N 1
ATOM 1470 C CA . ALA A 1 181 ? -4.436 3.142 0.118 1.00 95.31 181 ALA A CA 1
ATOM 1471 C C . ALA A 1 181 ? -4.032 4.355 -0.719 1.00 95.31 181 ALA A C 1
ATOM 1473 O O . ALA A 1 181 ? -4.423 4.494 -1.876 1.00 95.31 181 ALA A O 1
ATOM 1474 N N . SER A 1 182 ? -3.235 5.225 -0.115 1.00 94.06 182 SER A N 1
ATOM 1475 C CA . SER A 1 182 ? -2.608 6.376 -0.746 1.00 94.06 182 SER A CA 1
ATOM 1476 C C . SER A 1 182 ? -1.137 6.354 -0.376 1.00 94.06 182 SER A C 1
ATOM 1478 O O . SER A 1 182 ? -0.746 6.795 0.707 1.00 94.06 182 SER A O 1
ATOM 1480 N N . LEU A 1 183 ? -0.348 5.762 -1.270 1.00 94.44 183 LEU A N 1
ATOM 1481 C CA . LEU A 1 183 ? 1.100 5.691 -1.165 1.00 94.44 183 LEU A CA 1
ATOM 1482 C C . LEU A 1 183 ? 1.686 6.735 -2.113 1.00 94.44 183 LEU A C 1
ATOM 1484 O O . LEU A 1 183 ? 1.638 6.584 -3.333 1.00 94.44 183 LEU A O 1
ATOM 1488 N N . TRP A 1 184 ? 2.204 7.821 -1.554 1.00 91.50 184 TRP A N 1
ATOM 1489 C CA . TRP A 1 184 ? 2.767 8.915 -2.333 1.00 91.50 184 TRP A CA 1
ATOM 1490 C C . TRP A 1 184 ? 4.156 8.550 -2.830 1.00 91.50 184 TRP A C 1
ATOM 1492 O O . TRP A 1 184 ? 4.983 8.032 -2.078 1.00 91.50 184 TRP A O 1
ATOM 1502 N N . LEU A 1 185 ? 4.431 8.855 -4.093 1.00 88.94 185 LEU A N 1
ATOM 1503 C CA . LEU A 1 185 ? 5.781 8.831 -4.636 1.00 88.94 185 LEU A CA 1
ATOM 1504 C C . LEU A 1 185 ? 6.356 10.250 -4.649 1.00 88.94 185 LEU A C 1
ATOM 1506 O O . LEU A 1 185 ? 5.590 11.204 -4.803 1.00 88.94 185 LEU A O 1
ATOM 1510 N N . PRO A 1 186 ? 7.686 10.405 -4.531 1.00 87.12 186 PRO A N 1
ATOM 1511 C CA . PRO A 1 186 ? 8.331 11.687 -4.757 1.00 87.12 186 PRO A CA 1
ATOM 1512 C C . PRO A 1 186 ? 7.989 12.187 -6.165 1.00 87.12 186 PRO A C 1
ATOM 1514 O O . PRO A 1 186 ? 8.251 11.504 -7.162 1.00 87.12 186 PRO A O 1
ATOM 1517 N N . SER A 1 187 ? 7.377 13.367 -6.259 1.00 68.94 187 SER A N 1
ATOM 1518 C CA . SER A 1 187 ? 7.193 14.040 -7.542 1.00 68.94 187 SER A CA 1
ATOM 1519 C C . SER A 1 187 ? 8.526 14.636 -7.977 1.00 68.94 187 SER A C 1
ATOM 1521 O O . SER A 1 187 ? 9.203 15.280 -7.171 1.00 68.94 187 SER A O 1
ATOM 1523 N N . GLN A 1 188 ? 8.881 14.501 -9.256 1.00 57.31 188 GLN A N 1
ATOM 1524 C CA . GLN A 1 188 ? 9.861 15.407 -9.847 1.00 57.31 188 GLN A CA 1
ATOM 1525 C C . GLN A 1 188 ? 9.315 16.826 -9.642 1.00 57.31 188 GLN A C 1
ATOM 1527 O O . GLN A 1 188 ? 8.245 17.164 -10.148 1.00 57.31 188 GLN A O 1
ATOM 1532 N N . ASN A 1 189 ? 9.993 17.635 -8.827 1.00 43.53 189 ASN A N 1
ATOM 1533 C CA . ASN A 1 189 ? 9.719 19.062 -8.745 1.00 43.53 189 ASN A CA 1
ATOM 1534 C C . ASN A 1 189 ? 10.038 19.616 -10.139 1.00 43.53 189 ASN A C 1
ATOM 1536 O O . ASN A 1 189 ? 11.187 19.950 -10.424 1.00 43.53 189 ASN A O 1
ATOM 1540 N N . TYR A 1 190 ? 9.046 19.668 -11.033 1.00 41.44 190 TYR A N 1
ATOM 1541 C CA . TYR A 1 190 ? 9.122 20.531 -12.200 1.00 41.44 190 TYR A CA 1
ATOM 1542 C C . TYR A 1 190 ? 9.321 21.918 -11.623 1.00 41.44 190 TYR A C 1
ATOM 1544 O O . TYR A 1 190 ? 8.410 22.464 -10.998 1.00 41.44 190 TYR A O 1
ATOM 1552 N N . GLY A 1 191 ? 10.549 22.430 -11.714 1.00 34.66 191 GLY A N 1
ATOM 1553 C CA . GLY A 1 191 ? 10.874 23.743 -11.201 1.00 34.66 191 GLY A CA 1
ATOM 1554 C C . GLY A 1 191 ? 9.801 24.704 -11.674 1.00 34.66 191 GLY A C 1
ATOM 1555 O O . GLY A 1 19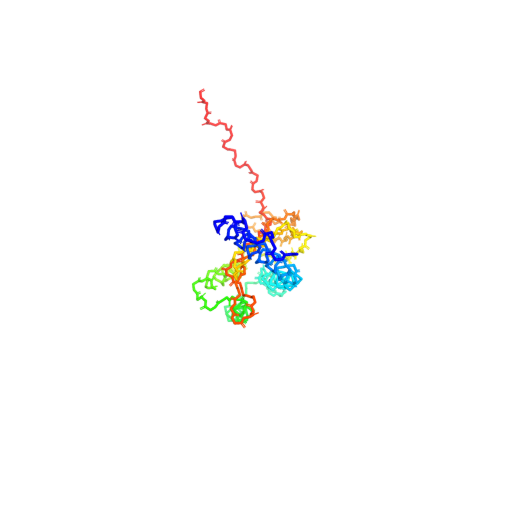1 ? 9.623 24.845 -12.877 1.00 34.66 191 GLY A O 1
ATOM 1556 N N . SER A 1 192 ? 9.056 25.278 -10.723 1.00 33.81 192 SER A N 1
ATOM 1557 C CA . SER A 1 192 ? 8.500 26.623 -10.801 1.00 33.81 192 SER A CA 1
ATOM 1558 C C . SER A 1 192 ? 8.373 27.104 -12.253 1.00 33.81 192 SER A C 1
ATOM 1560 O O . SER A 1 192 ? 9.200 27.892 -12.725 1.00 33.81 192 SER A O 1
ATOM 1562 N N . TYR A 1 193 ? 7.359 26.637 -12.988 1.00 37.12 193 TYR A N 1
ATOM 1563 C CA . TYR A 1 193 ? 6.941 27.402 -14.153 1.00 37.12 193 TYR A CA 1
ATOM 1564 C C . TYR A 1 193 ? 6.528 28.759 -13.603 1.00 37.12 193 TYR A C 1
ATOM 1566 O O . TYR A 1 193 ? 5.585 28.877 -12.820 1.00 37.12 193 TYR A O 1
ATOM 1574 N N . ALA A 1 194 ? 7.342 29.753 -13.936 1.00 38.81 194 ALA A N 1
ATOM 1575 C CA . ALA A 1 194 ? 7.228 31.134 -13.536 1.00 38.81 194 ALA A CA 1
ATOM 1576 C C . ALA A 1 194 ? 5.825 31.682 -13.852 1.00 38.81 194 ALA A C 1
ATOM 1578 O O . ALA A 1 194 ? 5.584 32.238 -14.915 1.00 38.81 194 ALA A O 1
ATOM 1579 N N . TYR A 1 195 ? 4.907 31.557 -12.898 1.00 36.06 195 TYR A N 1
ATOM 1580 C CA . TYR A 1 195 ? 3.703 32.384 -12.784 1.00 36.06 195 TYR A CA 1
ATOM 1581 C C . TYR A 1 195 ? 3.804 33.325 -11.576 1.00 36.06 195 TYR A C 1
ATOM 1583 O O . TYR A 1 195 ? 2.800 33.785 -11.042 1.00 36.06 195 TYR A O 1
ATOM 1591 N N . ALA A 1 196 ? 5.028 33.634 -11.139 1.00 36.94 196 ALA A N 1
ATOM 1592 C CA . ALA A 1 196 ? 5.272 34.537 -10.021 1.00 36.94 196 ALA A CA 1
ATOM 1593 C C . ALA A 1 196 ? 5.313 36.029 -10.407 1.00 36.94 196 ALA A C 1
ATOM 1595 O O . ALA A 1 196 ? 5.532 36.841 -9.521 1.00 36.94 196 ALA A O 1
ATOM 1596 N N . ASP A 1 197 ? 5.080 36.420 -11.671 1.00 43.06 197 ASP A N 1
ATOM 1597 C CA . ASP A 1 197 ? 5.322 37.817 -12.088 1.00 43.06 197 ASP A CA 1
ATOM 1598 C C . ASP A 1 197 ? 4.292 38.465 -13.035 1.00 43.06 197 ASP A C 1
ATOM 1600 O O . ASP A 1 197 ? 4.609 39.427 -13.732 1.00 43.06 197 ASP A O 1
ATOM 1604 N N . THR A 1 198 ? 3.026 38.029 -13.051 1.00 44.84 198 THR A N 1
ATOM 1605 C CA . THR A 1 198 ? 1.967 38.800 -13.750 1.00 44.84 198 THR A CA 1
ATOM 1606 C C . THR A 1 198 ? 0.609 38.821 -13.047 1.00 44.84 198 THR A C 1
ATOM 1608 O O . THR A 1 198 ? -0.426 38.672 -13.681 1.00 44.84 198 THR A O 1
ATOM 1611 N N . VAL A 1 199 ? 0.568 39.118 -11.747 1.00 37.84 199 VAL A N 1
ATOM 1612 C CA . VAL A 1 199 ? -0.605 39.810 -11.180 1.00 37.84 199 VAL A CA 1
ATOM 1613 C C . VAL A 1 199 ? -0.111 40.892 -10.228 1.00 37.84 199 VAL A C 1
ATOM 1615 O O . VAL A 1 199 ? 0.155 40.646 -9.054 1.00 37.84 199 VAL A O 1
ATOM 1618 N N . LYS A 1 200 ? 0.046 42.107 -10.761 1.00 38.16 200 LYS A N 1
ATOM 1619 C CA . LYS A 1 200 ? 0.126 43.313 -9.936 1.00 38.16 200 LYS A CA 1
ATOM 1620 C C . LYS A 1 200 ? -1.290 43.637 -9.463 1.00 38.16 200 LYS A C 1
ATOM 1622 O O . LYS A 1 200 ? -2.168 43.830 -10.303 1.00 38.16 200 LYS A O 1
ATOM 1627 N N . TRP A 1 201 ? -1.481 43.654 -8.147 1.00 47.09 201 TRP A N 1
ATOM 1628 C CA . TRP A 1 201 ? -2.597 44.347 -7.504 1.00 47.09 201 TRP A CA 1
ATOM 1629 C C . TRP A 1 201 ? -2.399 45.859 -7.610 1.00 47.09 201 TRP A C 1
ATOM 1631 O O . TRP A 1 201 ? -1.227 46.298 -7.514 1.00 47.09 201 TRP A O 1
#

Foldseek 3Di:
DVVVVVPDDVVVVVVVVVVVVVVVVVVVVVVVVVVCVVVVVVLVQVLVVLLQVLLADPPCQLPDPAADDPVVLVVSLVVSCVSNVVQADPDPVQSCVSSVVSSVSSVCSRVVQKHWPDKDKAFPFWDDWDDDPQKTKTKTKIFIKTFIDDHPVHRTGIDTDIDIWIWMWGADPNDTGTSDTDDDHDDPPPPPPPPPPPDDD

Sequence (201 aa):
MKKLLKKANRGILLTVFVLIAVSIYLITSAFIQAAEKPQIEEICRSYTAAEISYFMLPEPWRTGEEPMPQDEIDKYKDKMQSEIEPWYIGNQRIRDLALNRLDSEIEIQAENVSRVLECTKEISRFESFSFSGNEVTVVFKSRTAIERSKSEYEEGGRIVEETSDTIMLQKEDGEWKLVYASLWLPSQNYGSYAYADTVKW